Protein AF-A0A7C4L7F5-F1 (afdb_monomer_lite)

Sequence (233 aa):
MQLIFFNNVSEEELSIYKGSVERVLSLKEKFDEYYFVDNDKKSIELLRETLEKKNLILKNCNFICNDVNEEIKKFANELTEKTATLILLDPFGMQINWQSIELLKSKRVDLWILIPSGVIVNRLLDKKGELGFSKKLELFFGMSVDKIKYLFYNEKKEKTLFDEEEKKSKIDNCIAKIAEVYIENLKRIFKYVTEEPLILYNTKNVPIYHFGFASNNQTALKIANQIIERIKK

Structure (mmCIF, N/CA/C/O backbone):
data_AF-A0A7C4L7F5-F1
#
_entry.id   AF-A0A7C4L7F5-F1
#
loop_
_atom_site.group_PDB
_atom_site.id
_atom_site.type_symbol
_atom_site.label_atom_id
_atom_site.label_alt_id
_atom_site.label_comp_id
_atom_site.label_asym_id
_atom_site.label_entity_id
_atom_site.label_seq_id
_atom_site.pdbx_PDB_ins_code
_atom_site.Cartn_x
_atom_site.Cartn_y
_atom_site.Cartn_z
_atom_site.occupancy
_atom_site.B_iso_or_equiv
_atom_site.auth_seq_id
_atom_site.auth_comp_id
_atom_site.auth_asym_id
_atom_site.auth_atom_id
_atom_site.pdbx_PDB_model_num
ATOM 1 N N . MET A 1 1 ? 28.999 1.258 -5.184 1.00 32.16 1 MET A N 1
ATOM 2 C CA . MET A 1 1 ? 28.423 2.597 -5.431 1.00 32.16 1 MET A CA 1
ATOM 3 C C . MET A 1 1 ? 27.215 2.737 -4.513 1.00 32.16 1 MET A C 1
ATOM 5 O O . MET A 1 1 ? 26.366 1.857 -4.528 1.00 32.16 1 MET A O 1
ATOM 9 N N . GLN A 1 2 ? 27.264 3.708 -3.600 1.00 28.12 2 GLN A N 1
ATOM 10 C CA . GLN A 1 2 ? 26.494 3.783 -2.351 1.00 28.12 2 GLN A CA 1
ATOM 11 C C . GLN A 1 2 ? 24.965 3.738 -2.516 1.00 28.12 2 GLN A C 1
ATOM 13 O O . GLN A 1 2 ? 24.386 4.489 -3.295 1.00 28.12 2 GLN A O 1
ATOM 18 N N . LEU A 1 3 ? 24.340 2.874 -1.707 1.00 38.78 3 LEU A N 1
ATOM 19 C CA . LEU A 1 3 ? 22.920 2.875 -1.360 1.00 38.78 3 LEU A CA 1
ATOM 20 C C . LEU A 1 3 ? 22.534 4.219 -0.723 1.00 38.78 3 LEU A C 1
ATOM 22 O O . LEU A 1 3 ? 22.915 4.476 0.414 1.00 38.78 3 LEU A O 1
ATOM 26 N N . ILE A 1 4 ? 21.726 5.026 -1.408 1.00 36.00 4 ILE A N 1
ATOM 27 C CA . ILE A 1 4 ? 20.951 6.114 -0.796 1.00 36.00 4 ILE A CA 1
ATOM 28 C C . ILE A 1 4 ? 19.645 6.232 -1.580 1.00 36.00 4 ILE A C 1
ATOM 30 O O . ILE A 1 4 ? 19.601 6.996 -2.526 1.00 36.00 4 ILE A O 1
ATOM 34 N N . PHE A 1 5 ? 18.601 5.459 -1.266 1.00 38.34 5 PHE A N 1
ATOM 35 C CA . PHE A 1 5 ? 17.237 5.818 -1.718 1.00 38.34 5 PHE A CA 1
ATOM 36 C C . PHE A 1 5 ? 16.099 5.285 -0.840 1.00 38.34 5 PHE A C 1
ATOM 38 O O . PHE A 1 5 ? 14.936 5.482 -1.162 1.00 38.34 5 PHE A O 1
ATOM 45 N N . PHE A 1 6 ? 16.405 4.657 0.292 1.00 41.31 6 PHE A N 1
ATOM 46 C CA . PHE A 1 6 ? 15.404 4.264 1.275 1.00 41.31 6 PHE A CA 1
ATOM 47 C C . PHE A 1 6 ? 16.019 4.531 2.645 1.00 41.31 6 PHE A C 1
ATOM 49 O O . PHE A 1 6 ? 17.045 3.917 2.928 1.00 41.31 6 PHE A O 1
ATOM 56 N N . ASN A 1 7 ? 15.454 5.480 3.404 1.00 44.34 7 ASN A N 1
ATOM 57 C CA . ASN A 1 7 ? 15.544 5.643 4.875 1.00 44.34 7 ASN A CA 1
ATOM 58 C C . ASN A 1 7 ? 15.772 7.074 5.403 1.00 44.34 7 ASN A C 1
ATOM 60 O O . ASN A 1 7 ? 16.094 7.214 6.574 1.00 44.34 7 ASN A O 1
ATOM 64 N N . ASN A 1 8 ? 15.544 8.135 4.623 1.00 49.59 8 ASN A N 1
ATOM 65 C CA . ASN A 1 8 ? 15.407 9.475 5.207 1.00 49.59 8 ASN A CA 1
ATOM 66 C C . ASN A 1 8 ? 14.056 10.060 4.799 1.00 49.59 8 ASN A C 1
ATOM 68 O O . ASN A 1 8 ? 13.901 10.479 3.655 1.00 49.59 8 ASN A O 1
ATOM 72 N N . VAL A 1 9 ? 13.101 10.058 5.730 1.00 60.88 9 VAL A N 1
ATOM 73 C CA . VAL A 1 9 ? 11.863 10.836 5.608 1.00 60.88 9 VAL A CA 1
ATOM 74 C C . VAL A 1 9 ? 12.237 12.312 5.756 1.00 60.88 9 VAL A C 1
ATOM 76 O O . VAL A 1 9 ? 12.938 12.686 6.700 1.00 60.88 9 VAL A O 1
ATOM 79 N N . SER A 1 10 ? 11.830 13.151 4.809 1.00 72.00 10 SER A N 1
ATOM 80 C CA . SER A 1 10 ? 12.042 14.599 4.886 1.00 72.00 10 SER A CA 1
ATOM 81 C C . SER A 1 10 ? 11.126 15.245 5.932 1.00 72.00 10 SER A C 1
ATOM 83 O O . SER A 1 10 ? 10.077 14.712 6.292 1.00 72.00 10 SER A O 1
ATOM 85 N N . GLU A 1 11 ? 11.494 16.429 6.421 1.00 70.56 11 GLU A N 1
ATOM 86 C CA . GLU A 1 11 ? 10.651 17.185 7.361 1.00 70.56 11 GLU A CA 1
ATOM 87 C C . GLU A 1 11 ? 9.274 17.533 6.772 1.00 70.56 11 GLU A C 1
ATOM 89 O O . GLU A 1 11 ? 8.274 17.553 7.492 1.00 70.56 11 GLU A O 1
ATOM 94 N N . GLU A 1 12 ? 9.212 17.774 5.462 1.00 74.25 12 GLU A N 1
ATOM 95 C CA . GLU A 1 12 ? 7.966 18.041 4.743 1.00 74.25 12 GLU A CA 1
ATOM 96 C C . GLU A 1 12 ? 7.063 16.800 4.714 1.00 74.25 12 GLU A C 1
ATOM 98 O O . GLU A 1 12 ? 5.888 16.886 5.076 1.00 74.25 12 GLU A O 1
ATOM 103 N N . GLU A 1 13 ? 7.622 15.629 4.392 1.00 70.44 13 GLU A N 1
ATOM 104 C CA . GLU A 1 13 ? 6.908 14.346 4.435 1.00 70.44 13 GLU A CA 1
ATOM 105 C C . GLU A 1 13 ? 6.426 14.020 5.854 1.00 70.44 13 GLU A C 1
ATOM 107 O O . GLU A 1 13 ? 5.270 13.642 6.040 1.00 70.44 13 GLU A O 1
ATOM 112 N N . LEU A 1 14 ? 7.257 14.263 6.873 1.00 73.19 14 LEU A N 1
ATOM 113 C CA . LEU A 1 14 ? 6.866 14.128 8.278 1.00 73.19 14 LEU A CA 1
ATOM 114 C C . LEU A 1 14 ? 5.701 15.052 8.646 1.00 73.19 14 LEU A C 1
ATOM 116 O O . LEU A 1 14 ? 4.807 14.651 9.390 1.00 73.19 14 LEU A O 1
ATOM 120 N N . SER A 1 15 ? 5.703 16.293 8.158 1.00 76.75 15 SER A N 1
ATOM 121 C CA . SER A 1 15 ? 4.626 17.256 8.406 1.00 76.75 15 SER A CA 1
ATOM 122 C C . SER A 1 15 ? 3.310 16.813 7.759 1.00 76.75 15 SER A C 1
ATOM 124 O O . SER A 1 15 ? 2.263 16.819 8.414 1.00 76.75 15 SER A O 1
ATOM 126 N N . ILE A 1 16 ? 3.364 16.354 6.504 1.00 78.94 16 ILE A N 1
ATOM 127 C CA . ILE A 1 16 ? 2.204 15.815 5.780 1.00 78.94 16 ILE A CA 1
ATOM 128 C C . ILE A 1 16 ? 1.664 14.569 6.490 1.00 78.94 16 ILE A C 1
ATOM 130 O O . ILE A 1 16 ? 0.460 14.486 6.751 1.00 78.94 16 ILE A O 1
ATOM 134 N N . TYR A 1 17 ? 2.549 13.639 6.862 1.00 78.50 17 TYR A N 1
ATOM 135 C CA . TYR A 1 17 ? 2.188 12.416 7.572 1.00 78.50 17 TYR A CA 1
ATOM 136 C C . TYR A 1 17 ? 1.476 12.727 8.895 1.00 78.50 17 TYR A C 1
ATOM 138 O O . TYR A 1 17 ? 0.353 12.265 9.110 1.00 78.50 17 TYR A O 1
ATOM 146 N N . LYS A 1 18 ? 2.041 13.613 9.727 1.00 81.56 18 LYS A N 1
ATOM 147 C CA . LYS A 1 18 ? 1.385 14.099 10.957 1.00 81.56 18 LYS A CA 1
ATOM 148 C C . LYS A 1 18 ? 0.016 14.708 10.674 1.00 81.56 18 LYS A C 1
ATOM 150 O O . LYS A 1 18 ? -0.959 14.364 11.339 1.00 81.56 18 LYS A O 1
ATOM 155 N N . GLY A 1 19 ? -0.077 15.570 9.661 1.00 84.94 19 GLY A N 1
ATOM 156 C CA . GLY A 1 19 ? -1.330 16.206 9.267 1.00 84.94 19 GLY A CA 1
ATOM 157 C C . GLY A 1 19 ? -2.417 15.201 8.872 1.00 84.94 19 GLY A C 1
ATOM 158 O O . GLY A 1 19 ? -3.592 15.426 9.168 1.00 84.94 19 GLY A O 1
ATOM 159 N N . SER A 1 20 ? -2.045 14.082 8.244 1.00 88.38 20 SER A N 1
ATOM 160 C CA . SER A 1 20 ? -2.990 13.015 7.894 1.00 88.38 20 SER A CA 1
ATOM 161 C C . SER A 1 20 ? -3.540 12.301 9.136 1.00 88.38 20 SER A C 1
ATOM 163 O O . SER A 1 20 ? -4.756 12.145 9.267 1.00 88.38 20 SER A O 1
ATOM 165 N N . VAL A 1 21 ? -2.671 11.967 10.095 1.00 92.44 21 VAL A N 1
ATOM 166 C CA . VAL A 1 21 ? -3.054 11.286 11.337 1.00 92.44 21 VAL A CA 1
ATOM 167 C C . VAL A 1 21 ? -3.922 12.184 12.220 1.00 92.44 21 VAL A C 1
ATOM 169 O O . VAL A 1 21 ? -4.957 11.744 12.721 1.00 92.44 21 VAL A O 1
ATOM 172 N N . GLU A 1 22 ? -3.564 13.462 12.356 1.00 92.31 22 GLU A N 1
ATOM 173 C CA . GLU A 1 22 ? -4.360 14.441 13.104 1.00 92.31 22 GLU A CA 1
ATOM 174 C C . GLU A 1 22 ? -5.788 14.559 12.555 1.00 92.31 22 GLU A C 1
ATOM 176 O O . GLU A 1 22 ? -6.747 14.591 13.329 1.00 92.31 22 GLU A O 1
ATOM 181 N N . ARG A 1 23 ? -5.952 14.578 11.224 1.00 91.50 23 ARG A N 1
ATOM 182 C CA . ARG A 1 23 ? -7.275 14.619 10.579 1.00 91.50 23 ARG A CA 1
ATOM 183 C C . ARG A 1 23 ? -8.099 13.381 10.903 1.00 91.50 23 ARG A C 1
ATOM 185 O O . ARG A 1 23 ? -9.267 13.523 11.257 1.00 91.50 23 ARG A O 1
ATOM 192 N N . VAL A 1 24 ? -7.495 12.195 10.815 1.00 93.19 24 VAL A N 1
ATOM 193 C CA . VAL A 1 24 ? -8.165 10.922 11.126 1.00 93.19 24 VAL A CA 1
ATOM 194 C C . VAL A 1 24 ? -8.613 10.893 12.589 1.00 93.19 24 VAL A C 1
ATOM 196 O O . VAL A 1 24 ? -9.780 10.627 12.873 1.00 93.19 24 VAL A O 1
ATOM 199 N N . LEU A 1 25 ? -7.733 11.272 13.518 1.00 94.38 25 LEU A N 1
ATOM 200 C CA . LEU A 1 25 ? -8.061 11.332 14.943 1.00 94.38 25 LEU A CA 1
ATOM 201 C C . LEU A 1 25 ? -9.042 12.454 15.294 1.00 94.38 25 LEU A C 1
ATOM 203 O O . LEU A 1 25 ? -9.628 12.417 16.372 1.00 94.38 25 LEU A O 1
ATOM 207 N N . SER A 1 26 ? -9.279 13.417 14.402 1.00 91.38 26 SER A N 1
ATOM 208 C CA . SER A 1 26 ? -10.244 14.510 14.594 1.00 91.38 26 SER A CA 1
ATOM 209 C C . SER A 1 26 ? -11.635 14.219 14.022 1.00 91.38 26 SER A C 1
ATOM 211 O O . SER A 1 26 ? -12.550 15.015 14.230 1.00 91.38 26 SER A O 1
ATOM 213 N N . LEU A 1 27 ? -11.837 13.088 13.335 1.00 92.44 27 LEU A N 1
ATOM 214 C CA . LEU A 1 27 ? -13.143 12.711 12.780 1.00 92.44 27 LEU A CA 1
ATOM 215 C C . LEU A 1 27 ? -14.219 12.629 13.871 1.00 92.44 27 LEU A C 1
ATOM 217 O O . LEU A 1 27 ? -13.932 12.233 14.997 1.00 92.44 27 LEU A O 1
ATOM 221 N N . LYS A 1 28 ? -15.464 12.998 13.551 1.00 92.94 28 LYS A N 1
ATOM 222 C CA . LYS A 1 28 ? -16.581 12.881 14.504 1.00 92.94 28 LYS A CA 1
ATOM 223 C C . LYS A 1 28 ? -16.840 11.417 14.864 1.00 92.94 28 LYS A C 1
ATOM 225 O O . LYS A 1 28 ? -16.886 11.075 16.041 1.00 92.94 28 LYS A O 1
ATOM 230 N N . GLU A 1 29 ? -16.965 10.579 13.840 1.00 93.44 29 GLU A N 1
ATOM 231 C CA . GLU A 1 29 ? -17.073 9.130 13.984 1.00 93.44 29 GLU A CA 1
ATOM 232 C C . GLU A 1 29 ? -15.662 8.546 14.118 1.00 93.44 29 GLU A C 1
ATOM 234 O O . GLU A 1 29 ? -14.792 8.825 13.289 1.00 93.44 29 GLU A O 1
ATOM 239 N N . LYS A 1 30 ? -15.421 7.786 15.188 1.00 94.00 30 LYS A N 1
ATOM 240 C CA . LYS A 1 30 ? -14.104 7.226 15.522 1.00 94.00 30 LYS A CA 1
ATOM 241 C C . LYS A 1 30 ? -14.019 5.761 15.109 1.00 94.00 30 LYS A C 1
ATOM 243 O O . LYS A 1 30 ? -15.020 5.053 15.135 1.00 94.00 30 LYS A O 1
ATOM 248 N N . PHE A 1 31 ? -12.811 5.310 14.792 1.00 94.94 31 PHE A N 1
ATOM 249 C CA . PHE A 1 31 ? -12.490 3.888 14.720 1.00 94.94 31 PHE A CA 1
ATOM 250 C C . PHE A 1 31 ? -12.301 3.302 16.123 1.00 94.94 31 PHE A C 1
ATOM 252 O O . PHE A 1 31 ? -11.900 4.015 17.050 1.00 94.94 31 PHE A O 1
ATOM 259 N N . ASP A 1 32 ? -12.568 2.001 16.248 1.00 94.75 32 ASP A N 1
ATOM 260 C CA . ASP A 1 32 ? -12.389 1.243 17.490 1.00 94.75 32 ASP A CA 1
ATOM 261 C C . ASP A 1 32 ? -10.915 1.099 17.873 1.00 94.75 32 ASP A C 1
ATOM 263 O O . ASP A 1 32 ? -10.592 1.137 19.053 1.00 94.75 32 ASP A O 1
ATOM 267 N N . GLU A 1 33 ? -10.018 1.012 16.890 1.00 95.31 33 GLU A N 1
ATOM 268 C CA . GLU A 1 33 ? -8.567 0.927 17.073 1.00 95.31 33 GLU A CA 1
ATOM 269 C C . GLU A 1 33 ? -7.841 1.690 15.959 1.00 95.31 33 GLU A C 1
ATOM 271 O O . GLU A 1 33 ? -8.283 1.704 14.805 1.00 95.31 33 GLU A O 1
ATOM 276 N N . TYR A 1 34 ? -6.703 2.296 16.299 1.00 96.62 34 TYR A N 1
ATOM 277 C CA . TYR A 1 34 ? -5.803 2.960 15.358 1.00 96.62 34 TYR A CA 1
ATOM 278 C C . TYR A 1 34 ? -4.422 2.318 15.432 1.00 96.62 34 TYR A C 1
ATOM 280 O O . TYR A 1 34 ? -3.878 2.137 16.521 1.00 96.62 34 TYR A O 1
ATOM 288 N N . TYR A 1 35 ? -3.834 2.025 14.275 1.00 96.38 35 TYR A N 1
ATOM 289 C CA . TYR A 1 35 ? -2.493 1.457 14.163 1.00 96.38 35 TYR A CA 1
ATOM 290 C C . TYR A 1 35 ? -1.647 2.351 13.261 1.00 96.38 35 TYR A C 1
ATOM 292 O O . TYR A 1 35 ? -1.920 2.480 12.068 1.00 96.38 35 TYR A O 1
ATOM 300 N N . PHE A 1 36 ? -0.624 2.974 13.841 1.00 96.44 36 PHE A N 1
ATOM 301 C CA . PHE A 1 36 ? 0.357 3.790 13.132 1.00 96.44 36 PHE A CA 1
ATOM 302 C C . PHE A 1 36 ? 1.669 3.015 13.074 1.00 96.44 36 PHE A C 1
ATOM 304 O O . PHE A 1 36 ? 2.290 2.779 14.112 1.00 96.44 36 PHE A O 1
ATOM 311 N N . VAL A 1 37 ? 2.064 2.598 11.872 1.00 95.38 37 VAL A N 1
ATOM 312 C CA . VAL A 1 37 ? 3.229 1.737 11.641 1.00 95.38 37 VAL A CA 1
ATOM 313 C C . VAL A 1 37 ? 4.244 2.478 10.781 1.00 95.38 37 VAL A C 1
ATOM 315 O O . VAL A 1 37 ? 3.905 2.942 9.697 1.00 95.38 37 VAL A O 1
ATOM 318 N N . ASP A 1 38 ? 5.485 2.547 11.245 1.00 93.06 38 ASP A N 1
ATOM 319 C CA . ASP A 1 38 ? 6.631 3.011 10.462 1.00 93.06 38 ASP A CA 1
ATOM 320 C C . ASP A 1 38 ? 7.867 2.217 10.901 1.00 93.06 38 ASP A C 1
ATOM 322 O O . ASP A 1 38 ? 7.938 1.747 12.039 1.00 93.06 38 ASP A O 1
ATOM 326 N N . ASN A 1 39 ? 8.847 2.049 10.019 1.00 92.94 39 ASN A N 1
ATOM 327 C CA . ASN A 1 39 ? 10.097 1.385 10.381 1.00 92.94 39 ASN A CA 1
ATOM 328 C C . ASN A 1 39 ? 11.120 2.360 10.992 1.00 92.94 39 ASN A C 1
ATOM 330 O O . ASN A 1 39 ? 12.088 1.912 11.614 1.00 92.94 39 ASN A O 1
ATOM 334 N N . ASP A 1 40 ? 10.906 3.671 10.847 1.00 91.75 40 ASP A N 1
ATOM 335 C CA . ASP A 1 40 ? 11.714 4.699 11.477 1.00 91.75 40 ASP A CA 1
ATOM 336 C C . ASP A 1 40 ? 11.166 5.060 12.860 1.00 91.75 40 ASP A C 1
ATOM 338 O O . ASP A 1 40 ? 10.134 5.718 13.036 1.00 91.75 40 ASP A O 1
ATOM 342 N N . LYS A 1 41 ? 11.944 4.679 13.872 1.00 92.94 41 LYS A N 1
ATOM 343 C CA . LYS A 1 41 ? 11.656 4.971 15.273 1.00 92.94 41 LYS A CA 1
ATOM 344 C C . LYS A 1 41 ? 11.449 6.466 15.523 1.00 92.94 41 LYS A C 1
ATOM 346 O O . LYS A 1 41 ? 10.547 6.827 16.277 1.00 92.94 41 LYS A O 1
ATOM 351 N N . LYS A 1 42 ? 12.245 7.332 14.880 1.00 91.81 42 LYS A N 1
ATOM 352 C CA . LYS A 1 42 ? 12.139 8.786 15.077 1.00 91.81 42 LYS A CA 1
ATOM 353 C C . LYS A 1 42 ? 10.803 9.314 14.567 1.00 91.81 42 LYS A C 1
ATOM 355 O O . LYS A 1 42 ? 10.166 10.102 15.260 1.00 91.81 42 LYS A O 1
ATOM 360 N N . SER A 1 43 ? 10.368 8.860 13.393 1.00 90.31 43 SER A N 1
ATOM 361 C CA . SER A 1 43 ? 9.077 9.220 12.802 1.00 90.31 43 SER A CA 1
ATOM 362 C C . SER A 1 43 ? 7.903 8.849 13.717 1.00 90.31 43 SER A C 1
ATOM 364 O O . SER A 1 43 ? 7.044 9.695 13.980 1.00 90.31 43 SER A O 1
ATOM 366 N N . ILE A 1 44 ? 7.899 7.635 14.282 1.00 93.31 44 ILE A N 1
ATOM 367 C CA . ILE A 1 44 ? 6.847 7.183 15.213 1.00 93.31 44 ILE A CA 1
ATOM 368 C C . ILE A 1 44 ? 6.863 7.947 16.537 1.00 93.31 44 ILE A C 1
ATOM 370 O O . ILE A 1 44 ? 5.807 8.378 17.007 1.00 93.31 44 ILE A O 1
ATOM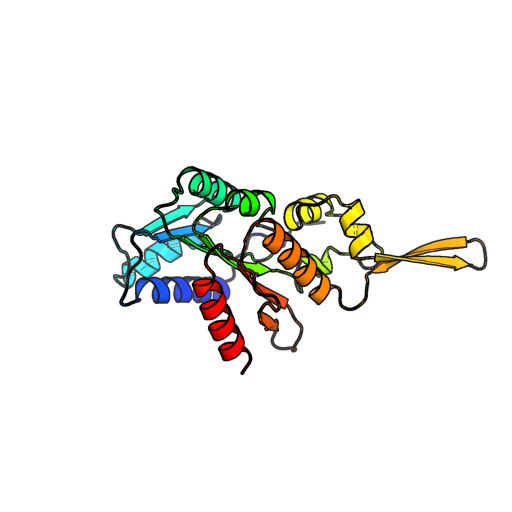 374 N N . GLU A 1 45 ? 8.034 8.136 17.145 1.00 93.19 45 GLU A N 1
ATOM 375 C CA . GLU A 1 45 ? 8.151 8.871 18.410 1.00 93.19 45 GLU A CA 1
ATOM 376 C C . GLU A 1 45 ? 7.707 10.326 18.241 1.00 93.19 45 GLU A C 1
ATOM 378 O O . GLU A 1 45 ? 6.907 10.829 19.031 1.00 93.19 45 GLU A O 1
ATOM 383 N N . LEU A 1 46 ? 8.132 10.971 17.153 1.00 92.00 46 LEU A N 1
ATOM 384 C CA . LEU A 1 46 ? 7.757 12.342 16.838 1.00 92.00 46 LEU A CA 1
ATOM 385 C C . LEU A 1 46 ? 6.257 12.482 16.540 1.00 92.00 46 LEU A C 1
ATOM 387 O O . LEU A 1 46 ? 5.653 13.496 16.910 1.00 92.00 46 LEU A O 1
ATOM 391 N N . LEU A 1 47 ? 5.645 11.494 15.877 1.00 93.06 47 LEU A N 1
ATOM 392 C CA . LEU A 1 47 ? 4.196 11.448 15.683 1.00 93.06 47 LEU A CA 1
ATOM 393 C C . LEU A 1 47 ? 3.483 11.386 17.039 1.00 93.06 47 LEU A C 1
ATOM 395 O O . LEU A 1 47 ? 2.623 12.226 17.304 1.00 93.06 47 LEU A O 1
ATOM 399 N N . ARG A 1 48 ? 3.878 10.451 17.913 1.00 94.12 48 ARG A N 1
ATOM 400 C CA . ARG A 1 48 ? 3.294 10.300 19.253 1.00 94.12 48 ARG A CA 1
ATOM 401 C C . ARG A 1 48 ? 3.392 11.599 20.057 1.00 94.12 48 ARG A C 1
ATOM 403 O O . ARG A 1 48 ? 2.370 12.114 20.501 1.00 94.12 48 ARG A O 1
ATOM 410 N N . GLU A 1 49 ? 4.582 12.188 20.155 1.00 92.75 49 GLU A N 1
ATOM 411 C CA . GLU A 1 49 ? 4.793 13.448 20.884 1.00 92.75 49 GLU A CA 1
ATOM 412 C C . GLU A 1 49 ? 3.953 14.607 20.328 1.00 92.75 49 GLU A C 1
ATOM 414 O O . GLU A 1 49 ? 3.453 15.450 21.076 1.00 92.75 49 GLU A O 1
ATOM 419 N N . THR A 1 50 ? 3.804 14.681 19.002 1.00 90.94 50 THR A N 1
ATOM 420 C CA . THR A 1 50 ? 3.010 15.736 18.357 1.00 90.94 50 THR A CA 1
ATOM 421 C C . THR A 1 50 ? 1.531 15.599 18.720 1.00 90.94 50 THR A C 1
ATOM 423 O O . THR A 1 50 ? 0.880 16.593 19.050 1.00 90.94 50 THR A O 1
ATOM 426 N N . LEU A 1 51 ? 1.007 14.372 18.702 1.00 93.25 51 LEU A N 1
ATOM 427 C CA . LEU A 1 51 ? -0.384 14.090 19.053 1.00 93.25 51 LEU A CA 1
ATOM 428 C C . LEU A 1 51 ? -0.652 14.285 20.552 1.00 93.25 51 LEU A C 1
ATOM 430 O O . LEU A 1 51 ? -1.723 14.774 20.913 1.00 93.25 51 LEU A O 1
ATOM 434 N N . GLU A 1 52 ? 0.321 13.974 21.414 1.00 93.12 52 GLU A N 1
ATOM 435 C CA . GLU A 1 52 ? 0.288 14.265 22.855 1.00 93.12 52 GLU A CA 1
ATOM 436 C C . GLU A 1 52 ? 0.162 15.765 23.117 1.00 93.12 52 GLU A C 1
ATOM 438 O O . GLU A 1 52 ? -0.762 16.200 23.804 1.00 93.12 52 GLU A O 1
ATOM 443 N N . LYS A 1 53 ? 1.034 16.577 22.502 1.00 92.44 53 LYS A N 1
ATOM 444 C CA . LYS A 1 53 ? 1.016 18.045 22.642 1.00 92.44 53 LYS A CA 1
ATOM 445 C C . LYS A 1 53 ? -0.307 18.670 22.197 1.00 92.44 53 LYS A C 1
ATOM 447 O O . LYS A 1 53 ? -0.679 19.731 22.690 1.00 92.44 53 LYS A O 1
ATOM 452 N N . LYS A 1 54 ? -1.012 18.021 21.269 1.00 90.19 54 LYS A N 1
ATOM 453 C CA . LYS A 1 54 ? -2.314 18.456 20.744 1.00 90.19 54 LYS A CA 1
ATOM 454 C C . LYS A 1 54 ? -3.510 17.839 21.471 1.00 90.19 54 LYS A C 1
ATOM 456 O O . LYS A 1 54 ? -4.642 18.146 21.111 1.00 90.19 54 LYS A O 1
ATOM 461 N N . ASN A 1 55 ? -3.274 16.991 22.475 1.00 91.44 55 ASN A N 1
ATOM 462 C CA . ASN A 1 55 ? -4.308 16.249 23.196 1.00 91.44 55 ASN A CA 1
ATOM 463 C C . ASN A 1 55 ? -5.221 15.426 22.259 1.00 91.44 55 ASN A C 1
ATOM 465 O O . ASN A 1 55 ? -6.434 15.359 22.451 1.00 91.44 55 ASN A O 1
ATOM 469 N N . LEU A 1 56 ? -4.627 14.832 21.217 1.00 90.50 56 LEU A N 1
ATOM 470 C CA . LEU A 1 56 ? -5.313 13.997 20.224 1.00 90.50 56 LEU A CA 1
ATOM 471 C C . LEU A 1 56 ? -5.085 12.495 20.439 1.00 90.50 56 LEU A C 1
ATOM 473 O O . LEU A 1 56 ? -5.742 11.691 19.779 1.00 90.50 56 LEU A O 1
ATOM 477 N N . ILE A 1 57 ? -4.172 12.093 21.334 1.00 87.56 57 ILE A N 1
ATOM 478 C CA . ILE A 1 57 ? -3.974 10.672 21.647 1.00 87.56 57 ILE A CA 1
ATOM 479 C C . ILE A 1 57 ? -5.207 10.115 22.355 1.00 87.56 57 ILE A C 1
ATOM 481 O O . ILE A 1 57 ? -5.644 10.616 23.390 1.00 87.56 57 ILE A O 1
ATOM 485 N N . LEU A 1 58 ? -5.716 9.019 21.804 1.00 84.44 58 LEU A N 1
ATOM 486 C CA . LEU A 1 58 ? -6.753 8.194 22.397 1.00 84.44 58 LEU A CA 1
ATOM 487 C C . LEU A 1 58 ? -6.124 6.916 22.969 1.00 84.44 58 LEU A C 1
ATOM 489 O O . LEU A 1 58 ? -5.028 6.514 22.578 1.00 84.44 58 LEU A O 1
ATOM 493 N N . LYS A 1 59 ? -6.822 6.251 23.896 1.00 89.69 59 LYS A N 1
ATOM 494 C CA . LYS A 1 59 ? -6.334 5.003 24.518 1.00 89.69 59 LYS A CA 1
ATOM 495 C C . LYS A 1 59 ? -6.170 3.846 23.526 1.00 89.69 59 LYS A C 1
ATOM 497 O O . LYS A 1 59 ? -5.416 2.928 23.810 1.00 89.69 59 LYS A O 1
ATOM 502 N N . ASN A 1 60 ? -6.868 3.906 22.397 1.00 94.25 60 ASN A N 1
ATOM 503 C CA . ASN A 1 60 ? -6.869 2.917 21.321 1.00 94.25 60 ASN A CA 1
ATOM 504 C C . ASN A 1 60 ? -5.905 3.283 20.171 1.00 94.25 60 ASN A C 1
ATOM 506 O O . ASN A 1 60 ? -6.079 2.838 19.038 1.00 94.25 60 ASN A O 1
ATOM 510 N N . CYS A 1 61 ? -4.917 4.152 20.427 1.00 96.19 61 CYS A N 1
ATOM 511 C CA . CYS A 1 61 ? -3.853 4.464 19.476 1.00 96.19 61 CYS A CA 1
ATOM 512 C C . CYS A 1 61 ? -2.625 3.579 19.719 1.00 96.19 61 CYS A C 1
ATOM 514 O O . CYS A 1 61 ? -1.966 3.684 20.754 1.00 96.19 61 CYS A O 1
ATOM 516 N N . ASN A 1 62 ? -2.270 2.773 18.722 1.00 96.12 62 ASN A N 1
ATOM 517 C CA . ASN A 1 62 ? -1.134 1.863 18.742 1.00 96.12 62 ASN A CA 1
ATOM 518 C C . ASN A 1 62 ? -0.020 2.413 17.838 1.00 96.12 62 ASN A C 1
ATOM 520 O O . ASN A 1 62 ? -0.198 2.544 16.628 1.00 96.12 62 ASN A O 1
ATOM 524 N N . PHE A 1 63 ? 1.132 2.741 18.426 1.00 96.12 63 PHE A N 1
ATOM 525 C CA . PHE A 1 63 ? 2.304 3.277 17.725 1.00 96.12 63 PHE A CA 1
ATOM 526 C C . PHE A 1 63 ? 3.370 2.190 17.602 1.00 96.12 63 PHE A C 1
ATOM 528 O O . PHE A 1 63 ? 3.947 1.773 18.608 1.00 96.12 63 PHE A O 1
ATOM 535 N N . ILE A 1 64 ? 3.624 1.719 16.383 1.00 97.00 64 ILE A N 1
ATOM 536 C CA . ILE A 1 64 ? 4.424 0.520 16.129 1.00 97.00 64 ILE A CA 1
ATOM 537 C C . ILE A 1 64 ? 5.636 0.881 15.272 1.00 97.00 64 ILE A C 1
ATOM 539 O O . ILE A 1 64 ? 5.505 1.289 14.122 1.00 97.00 64 ILE A O 1
ATOM 543 N N . CYS A 1 65 ? 6.826 0.688 15.840 1.00 97.00 65 CYS A N 1
ATOM 544 C CA . CYS A 1 65 ? 8.089 0.777 15.114 1.00 97.00 65 CYS A CA 1
ATOM 545 C C . CYS A 1 65 ? 8.470 -0.612 14.582 1.00 97.00 65 CYS A C 1
ATOM 547 O O . CYS A 1 65 ? 9.127 -1.377 15.294 1.00 97.00 65 CYS A O 1
ATOM 549 N N . ASN A 1 66 ? 8.032 -0.970 13.374 1.00 96.44 66 ASN A N 1
ATOM 550 C CA . ASN A 1 66 ? 8.351 -2.262 12.758 1.00 96.44 66 ASN A CA 1
ATOM 551 C C . ASN A 1 66 ? 8.218 -2.227 11.223 1.00 96.44 66 ASN A C 1
ATOM 553 O O . ASN A 1 66 ? 7.699 -1.273 10.648 1.00 96.44 66 ASN A O 1
ATOM 557 N N . ASP A 1 67 ? 8.675 -3.287 10.551 1.00 95.38 67 ASP A N 1
ATOM 558 C CA . ASP A 1 67 ? 8.425 -3.483 9.125 1.00 95.38 67 ASP A CA 1
ATOM 559 C C . ASP A 1 67 ? 6.925 -3.683 8.850 1.00 95.38 67 ASP A C 1
ATOM 561 O O . ASP A 1 67 ? 6.274 -4.569 9.412 1.00 95.38 67 ASP A O 1
ATOM 565 N N . VAL A 1 68 ? 6.381 -2.866 7.948 1.00 95.88 68 VAL A N 1
ATOM 566 C CA . VAL A 1 68 ? 4.959 -2.881 7.584 1.00 95.88 68 VAL A CA 1
ATOM 567 C C . VAL A 1 68 ? 4.506 -4.219 6.989 1.00 95.88 68 VAL A C 1
ATOM 569 O O . VAL A 1 68 ? 3.365 -4.617 7.197 1.00 95.88 68 VAL A O 1
ATOM 572 N N . ASN A 1 69 ? 5.377 -4.960 6.298 1.00 97.44 69 ASN A N 1
ATOM 573 C CA . ASN A 1 69 ? 5.040 -6.277 5.754 1.00 97.44 69 ASN A CA 1
ATOM 574 C C . ASN A 1 69 ? 4.807 -7.298 6.872 1.00 97.44 69 ASN A C 1
ATOM 576 O O . ASN A 1 69 ? 3.909 -8.135 6.751 1.00 97.44 69 ASN A O 1
ATOM 580 N N . GLU A 1 70 ? 5.586 -7.212 7.954 1.00 97.62 70 GLU A N 1
ATOM 581 C CA . GLU A 1 70 ? 5.418 -8.054 9.140 1.00 97.62 70 GLU A CA 1
ATOM 582 C C . GLU A 1 70 ? 4.168 -7.659 9.932 1.00 97.62 70 GLU A C 1
ATOM 584 O O . GLU A 1 70 ? 3.427 -8.536 10.379 1.00 97.62 70 GLU A O 1
ATOM 589 N N . GLU A 1 71 ? 3.873 -6.362 10.054 1.00 96.94 71 GLU A N 1
ATOM 590 C CA . GLU A 1 71 ? 2.638 -5.905 10.705 1.00 96.94 71 GLU A CA 1
ATOM 591 C C . GLU A 1 71 ? 1.386 -6.274 9.903 1.00 96.94 71 GLU A C 1
ATOM 593 O O . GLU A 1 71 ? 0.437 -6.790 10.488 1.00 96.94 71 GLU A O 1
ATOM 598 N N . ILE A 1 72 ? 1.395 -6.150 8.569 1.00 96.88 72 ILE A N 1
ATOM 599 C CA . ILE A 1 72 ? 0.296 -6.644 7.719 1.00 96.88 72 ILE A CA 1
ATOM 600 C C . ILE A 1 72 ? 0.085 -8.145 7.940 1.00 96.88 72 ILE A C 1
ATOM 602 O O . ILE A 1 72 ? -1.055 -8.598 8.031 1.00 96.88 72 ILE A O 1
ATOM 606 N N . LYS A 1 73 ? 1.164 -8.928 8.059 1.00 96.94 73 LYS A N 1
ATOM 607 C CA . LYS A 1 73 ? 1.074 -10.372 8.301 1.00 96.94 73 LYS A CA 1
ATOM 608 C C . LYS A 1 73 ? 0.448 -10.697 9.656 1.00 96.94 73 LYS A C 1
ATOM 610 O O . LYS A 1 73 ? -0.421 -11.566 9.718 1.00 96.94 73 LYS A O 1
ATOM 615 N N . LYS A 1 74 ? 0.868 -10.022 10.731 1.00 94.75 74 LYS A N 1
ATOM 616 C CA . LYS A 1 74 ? 0.253 -10.175 12.062 1.00 94.75 74 LYS A CA 1
ATOM 617 C C . LYS A 1 74 ? -1.223 -9.795 12.012 1.00 94.75 74 LYS A C 1
ATOM 619 O O . LYS A 1 74 ? -2.077 -10.601 12.369 1.00 94.75 74 LYS A O 1
ATOM 624 N N . PHE A 1 75 ? -1.509 -8.626 11.449 1.00 92.62 75 PHE A N 1
ATOM 625 C CA . PHE A 1 75 ? -2.854 -8.086 11.349 1.00 92.62 75 PHE A CA 1
ATOM 626 C C . PHE A 1 75 ? -3.783 -9.018 10.559 1.00 92.62 75 PHE A C 1
ATOM 628 O O . PHE A 1 75 ? -4.862 -9.371 11.026 1.00 92.62 75 PHE A O 1
ATOM 635 N N . ALA A 1 76 ? -3.341 -9.531 9.409 1.00 94.06 76 ALA A N 1
ATOM 636 C CA . ALA A 1 76 ? -4.112 -10.474 8.600 1.00 94.06 76 ALA A CA 1
ATOM 637 C C . ALA A 1 76 ? -4.485 -11.773 9.347 1.00 94.06 76 ALA A C 1
ATOM 639 O O . ALA A 1 76 ? -5.553 -12.341 9.085 1.00 94.06 76 ALA A O 1
ATOM 640 N N . ASN A 1 77 ? -3.641 -12.234 10.277 1.00 92.62 77 ASN A N 1
ATOM 641 C CA . ASN A 1 77 ? -3.914 -13.414 11.103 1.00 92.62 77 ASN A CA 1
ATOM 642 C C . ASN A 1 77 ? -4.942 -13.135 12.210 1.00 92.62 77 ASN A C 1
ATOM 644 O O . ASN A 1 77 ? -5.710 -14.027 12.561 1.00 92.62 77 ASN A O 1
ATOM 648 N N . GLU A 1 78 ? -4.979 -11.910 12.730 1.00 91.00 78 GLU A N 1
ATOM 649 C CA . GLU A 1 78 ? -5.911 -11.487 13.783 1.00 91.00 78 GLU A CA 1
ATOM 650 C C . GLU A 1 78 ? -7.283 -11.076 13.224 1.00 91.00 78 GLU A C 1
ATOM 652 O O . GLU A 1 78 ? -8.300 -11.153 13.919 1.00 91.00 78 GLU A O 1
ATOM 657 N N . LEU A 1 79 ? -7.342 -10.681 11.947 1.00 91.06 79 LEU A N 1
ATOM 658 C CA . LEU A 1 79 ? -8.582 -10.269 11.297 1.00 91.06 79 LEU A CA 1
ATOM 659 C C . LEU A 1 79 ? -9.600 -11.404 11.168 1.00 91.06 79 LEU A C 1
ATOM 661 O O . LEU A 1 79 ? -9.381 -12.408 10.476 1.00 91.06 79 LEU A O 1
ATOM 665 N N . THR A 1 80 ? -10.779 -11.145 11.732 1.00 89.06 80 THR A N 1
ATOM 666 C CA . THR A 1 80 ? -11.985 -11.969 11.600 1.00 89.06 80 THR A CA 1
ATOM 667 C C . THR A 1 80 ? -12.972 -11.346 10.610 1.00 89.06 80 THR A C 1
ATOM 669 O O . THR A 1 80 ? -12.862 -10.174 10.258 1.00 89.06 80 THR A O 1
ATOM 672 N N . GLU A 1 81 ? -14.002 -12.090 10.200 1.00 85.62 81 GLU A N 1
ATOM 673 C CA . GLU A 1 81 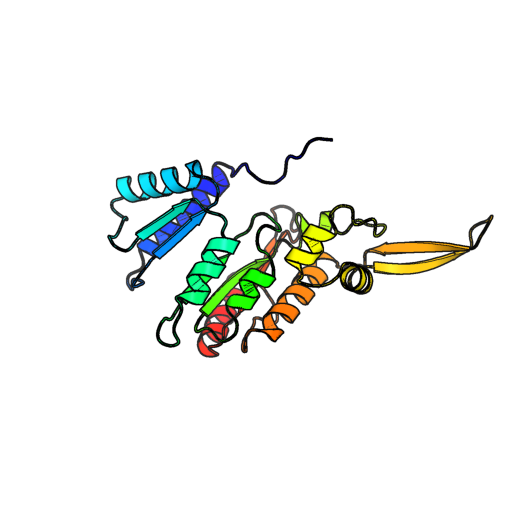? -15.072 -11.568 9.328 1.00 85.62 81 GLU A CA 1
ATOM 674 C C . GLU A 1 81 ? -15.868 -10.409 9.957 1.00 85.62 81 GLU A C 1
ATOM 676 O O . GLU A 1 81 ? -16.504 -9.618 9.256 1.00 85.62 81 GLU A O 1
ATOM 681 N N . LYS A 1 82 ? -15.826 -10.283 11.289 1.00 88.56 82 LYS A N 1
ATOM 682 C CA . LYS A 1 82 ? -16.523 -9.223 12.028 1.00 88.56 82 LYS A CA 1
ATOM 683 C C . LYS A 1 82 ? -15.739 -7.913 12.038 1.00 88.56 82 LYS A C 1
ATOM 685 O O . LYS A 1 82 ? -16.352 -6.853 12.156 1.00 88.56 82 LYS A O 1
ATOM 690 N N . THR A 1 83 ? -14.423 -7.974 11.861 1.00 91.31 83 THR A N 1
ATOM 691 C CA . THR A 1 83 ? -13.531 -6.818 11.943 1.00 91.31 83 THR A CA 1
ATOM 692 C C . THR A 1 83 ? -13.500 -6.089 10.603 1.00 91.31 83 THR A C 1
ATOM 694 O O . THR A 1 83 ? -12.947 -6.596 9.632 1.00 91.31 83 THR A O 1
ATOM 697 N N . ALA A 1 84 ? -14.125 -4.912 10.526 1.00 94.31 84 ALA A N 1
ATOM 698 C CA . ALA A 1 84 ? -13.976 -4.028 9.373 1.00 94.31 84 ALA A CA 1
ATOM 699 C C . ALA A 1 84 ? -12.672 -3.237 9.501 1.00 94.31 84 ALA A C 1
ATOM 701 O O . ALA A 1 84 ? -12.406 -2.666 10.557 1.00 94.31 84 ALA A O 1
ATOM 702 N N . THR A 1 85 ? -11.880 -3.171 8.435 1.00 95.88 85 THR A N 1
ATOM 703 C CA . THR A 1 85 ? -10.591 -2.473 8.467 1.00 95.88 85 THR A CA 1
ATOM 704 C C . THR A 1 85 ? -10.430 -1.571 7.261 1.00 95.88 85 THR A C 1
ATOM 706 O O . THR A 1 85 ? -10.619 -2.006 6.131 1.00 95.88 85 THR A O 1
ATOM 709 N N . LEU A 1 86 ? -10.000 -0.339 7.513 1.00 96.88 86 LEU A N 1
ATOM 710 C CA . LEU A 1 86 ? -9.447 0.553 6.505 1.00 96.88 86 LEU A CA 1
ATOM 711 C C . LEU A 1 86 ? -7.918 0.536 6.616 1.00 96.88 86 LEU A C 1
ATOM 713 O O . LEU A 1 86 ? -7.382 0.841 7.679 1.00 96.88 86 LEU A O 1
ATOM 717 N N . ILE A 1 87 ? -7.223 0.191 5.534 1.00 97.38 87 ILE A N 1
ATOM 718 C CA . ILE A 1 87 ? -5.757 0.229 5.458 1.00 97.38 87 ILE A CA 1
ATOM 719 C C . ILE A 1 87 ? -5.356 1.287 4.434 1.00 97.38 87 ILE A C 1
ATOM 721 O O . ILE A 1 87 ? -5.848 1.279 3.306 1.00 97.38 87 ILE A O 1
ATOM 725 N N . LEU A 1 88 ? -4.441 2.174 4.821 1.00 96.88 88 LEU A N 1
ATOM 726 C CA . LEU A 1 88 ? -3.801 3.134 3.929 1.00 96.88 88 LEU A CA 1
ATOM 727 C C . LEU A 1 88 ? -2.307 2.812 3.849 1.00 96.88 88 LEU A C 1
ATOM 729 O O . LEU A 1 88 ? -1.589 2.963 4.834 1.00 96.88 88 LEU A O 1
ATOM 733 N N . LEU A 1 89 ? -1.852 2.355 2.684 1.00 96.44 89 LEU A N 1
ATOM 734 C CA . LEU A 1 89 ? -0.444 2.080 2.412 1.00 96.44 89 LEU A CA 1
ATOM 735 C C . LEU A 1 89 ? 0.139 3.201 1.555 1.00 96.44 89 LEU A C 1
ATOM 737 O O . LEU A 1 89 ? -0.219 3.343 0.387 1.00 96.44 89 LEU A O 1
ATOM 741 N N . ASP A 1 90 ? 1.066 3.960 2.129 1.00 92.12 90 ASP A N 1
ATOM 742 C CA . ASP A 1 90 ? 1.754 5.067 1.460 1.00 92.12 90 ASP A CA 1
ATOM 743 C C . ASP A 1 90 ? 3.273 4.824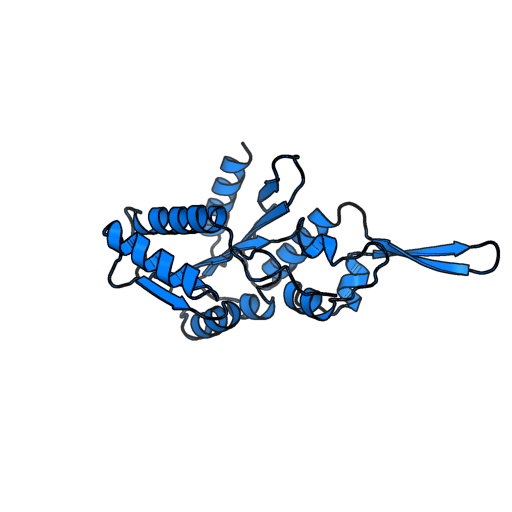 1.409 1.00 92.12 90 ASP A C 1
ATOM 745 O O . ASP A 1 90 ? 4.032 5.361 2.218 1.00 92.12 90 ASP A O 1
ATOM 749 N N . PRO A 1 91 ? 3.753 3.924 0.532 1.00 91.62 91 PRO A N 1
ATOM 750 C CA . PRO A 1 91 ? 5.175 3.654 0.438 1.00 91.62 91 PRO A CA 1
ATOM 751 C C . PRO A 1 91 ? 5.903 4.692 -0.427 1.00 91.62 91 PRO A C 1
ATOM 753 O O . PRO A 1 91 ? 5.515 4.965 -1.562 1.00 91.62 91 PRO A O 1
ATOM 756 N N . PHE A 1 92 ? 7.078 5.146 0.026 1.00 84.62 92 PHE A N 1
ATOM 757 C CA . PHE A 1 92 ? 7.978 5.974 -0.802 1.00 84.62 92 PHE A CA 1
ATOM 758 C C . PHE A 1 92 ? 8.510 5.255 -2.065 1.00 84.62 92 PHE A C 1
ATOM 760 O O . PHE A 1 92 ? 9.100 5.864 -2.959 1.00 84.62 92 PHE A O 1
ATOM 767 N N . GLY A 1 93 ? 8.361 3.934 -2.144 1.00 91.19 93 GLY A N 1
ATOM 768 C CA . GLY A 1 93 ? 8.856 3.085 -3.216 1.00 91.19 93 GLY A CA 1
ATOM 769 C C . GLY A 1 93 ? 8.385 1.636 -3.066 1.00 91.19 93 GLY A C 1
ATOM 770 O O . GLY A 1 93 ? 7.230 1.372 -2.761 1.00 91.19 93 GLY A O 1
ATOM 771 N N . MET A 1 94 ? 9.264 0.660 -3.294 1.00 93.12 94 MET A N 1
ATOM 772 C CA . MET A 1 94 ? 8.887 -0.765 -3.285 1.00 93.12 94 MET A CA 1
ATOM 773 C C . MET A 1 94 ? 9.034 -1.423 -1.902 1.00 93.12 94 MET A C 1
ATOM 775 O O . MET A 1 94 ? 9.600 -2.509 -1.799 1.00 93.12 94 MET A O 1
ATOM 779 N N . GLN A 1 95 ? 8.611 -0.747 -0.830 1.00 93.38 95 GLN A N 1
ATOM 780 C CA . GLN A 1 95 ? 8.662 -1.300 0.531 1.00 93.38 95 GLN A CA 1
ATOM 781 C C . GLN A 1 95 ? 7.577 -2.352 0.775 1.00 93.38 95 GLN A C 1
ATOM 783 O O . GLN A 1 95 ? 7.778 -3.225 1.610 1.00 93.38 95 GLN A O 1
ATOM 788 N N . ILE A 1 96 ? 6.442 -2.272 0.072 1.00 96.44 96 ILE A N 1
ATOM 789 C CA . ILE A 1 96 ? 5.348 -3.237 0.215 1.00 96.44 96 ILE A CA 1
ATOM 790 C C . ILE A 1 96 ? 5.582 -4.416 -0.727 1.00 96.44 96 ILE A C 1
ATOM 792 O O . ILE A 1 96 ? 5.613 -4.250 -1.950 1.00 96.44 96 ILE A O 1
ATOM 796 N N . ASN A 1 97 ? 5.710 -5.605 -0.148 1.00 97.62 97 ASN A N 1
ATOM 797 C CA . ASN A 1 97 ? 5.771 -6.860 -0.878 1.00 97.62 97 ASN A CA 1
ATOM 798 C C . ASN A 1 97 ? 4.353 -7.303 -1.251 1.00 97.62 97 ASN A C 1
ATOM 800 O O . ASN A 1 97 ? 3.434 -7.254 -0.429 1.00 97.62 97 ASN A O 1
ATOM 804 N N . TRP A 1 98 ? 4.184 -7.806 -2.471 1.00 98.06 98 TRP A N 1
ATOM 805 C CA . TRP A 1 98 ? 2.908 -8.314 -2.965 1.00 98.06 98 TRP A CA 1
ATOM 806 C C . TRP A 1 98 ? 2.324 -9.392 -2.047 1.00 98.06 98 TRP A C 1
ATOM 808 O O . TRP A 1 98 ? 1.138 -9.360 -1.728 1.00 98.06 98 TRP A O 1
ATOM 818 N N . GLN A 1 99 ? 3.176 -10.286 -1.538 1.00 97.56 99 GLN A N 1
ATOM 819 C CA . GLN A 1 99 ? 2.767 -11.370 -0.647 1.00 97.56 99 GLN A CA 1
ATOM 820 C C . GLN A 1 99 ? 2.081 -10.855 0.625 1.00 97.56 99 GLN A C 1
ATOM 822 O O . GLN A 1 99 ? 1.179 -11.516 1.127 1.00 97.56 99 GLN A O 1
ATOM 827 N N . SER A 1 100 ? 2.461 -9.680 1.140 1.00 97.81 100 SER A N 1
ATOM 828 C CA . SER A 1 100 ? 1.792 -9.089 2.304 1.00 97.81 100 SER A CA 1
ATOM 829 C C . SER A 1 100 ? 0.370 -8.651 1.970 1.00 97.81 100 SER A C 1
ATOM 831 O O . SER A 1 100 ? -0.542 -8.886 2.757 1.00 97.81 100 SER A O 1
ATOM 833 N N . ILE A 1 101 ? 0.149 -8.089 0.781 1.00 97.88 101 ILE A N 1
ATOM 834 C CA . ILE A 1 101 ? -1.192 -7.715 0.318 1.00 97.88 101 ILE A CA 1
ATOM 835 C C . ILE A 1 101 ? -2.048 -8.967 0.084 1.00 97.88 101 ILE A C 1
ATOM 837 O O . ILE A 1 101 ? -3.226 -8.979 0.438 1.00 97.88 101 ILE A O 1
ATOM 841 N N . GLU A 1 102 ? -1.468 -10.050 -0.444 1.00 97.56 102 GLU A N 1
ATOM 842 C CA . GLU A 1 102 ? -2.190 -11.312 -0.661 1.00 97.56 102 GLU A CA 1
ATOM 843 C C . GLU A 1 102 ? -2.772 -11.909 0.626 1.00 97.56 102 GLU A C 1
ATOM 845 O O . GLU A 1 102 ? -3.833 -12.533 0.575 1.00 97.56 102 GLU A O 1
ATOM 850 N N . LEU A 1 103 ? -2.148 -11.677 1.787 1.00 97.25 103 LEU A N 1
ATOM 851 C CA . LEU A 1 103 ? -2.674 -12.126 3.085 1.00 97.25 103 LEU A CA 1
ATOM 852 C C . LEU A 1 103 ? -4.018 -11.470 3.448 1.00 97.25 103 LEU A C 1
ATOM 854 O O . LEU A 1 103 ? -4.771 -12.010 4.258 1.00 97.25 103 LEU A O 1
ATOM 858 N N . LEU A 1 104 ? -4.345 -10.330 2.833 1.00 96.38 104 LEU A N 1
ATOM 859 C CA . LEU A 1 104 ? -5.607 -9.613 3.029 1.00 96.38 104 LEU A CA 1
ATOM 860 C C . LEU A 1 104 ? -6.742 -10.153 2.143 1.00 96.38 104 LEU A C 1
ATOM 862 O O . LEU A 1 104 ? -7.880 -9.681 2.235 1.00 96.38 104 LEU A O 1
ATOM 866 N N . LYS A 1 105 ? -6.468 -11.153 1.292 1.00 95.06 105 LYS A N 1
ATOM 867 C CA . LYS A 1 105 ? -7.470 -11.787 0.429 1.00 95.06 105 LYS A CA 1
ATOM 868 C C . LYS A 1 105 ? -8.666 -12.282 1.245 1.00 95.06 105 LYS A C 1
ATOM 870 O O . LYS A 1 105 ? -8.515 -12.900 2.296 1.00 95.06 105 LYS A O 1
ATOM 875 N N . SER A 1 106 ? -9.868 -12.022 0.731 1.00 90.56 106 SER A N 1
ATOM 876 C CA . SER A 1 106 ? -11.152 -12.376 1.362 1.00 90.56 106 SER A CA 1
ATOM 877 C C . SER A 1 106 ? -11.417 -11.751 2.741 1.00 90.56 106 SER A C 1
ATOM 879 O O . SER A 1 106 ? -12.478 -11.996 3.313 1.00 90.56 106 SER A O 1
ATOM 881 N N . LYS A 1 107 ? -10.512 -10.928 3.287 1.00 94.38 107 LYS A N 1
ATOM 882 C CA . LYS A 1 107 ? -10.741 -10.211 4.546 1.00 94.38 107 LYS A CA 1
ATOM 883 C C . LYS A 1 107 ? -11.683 -9.026 4.317 1.00 94.38 107 LYS A C 1
ATOM 885 O O . LYS A 1 107 ? -11.815 -8.515 3.198 1.00 94.38 107 LYS A O 1
ATOM 890 N N . ARG A 1 108 ? -12.337 -8.562 5.385 1.00 95.31 108 ARG A N 1
ATOM 891 C CA . ARG A 1 108 ? -13.210 -7.376 5.374 1.00 95.31 108 ARG A CA 1
ATOM 892 C C . ARG A 1 108 ? -12.370 -6.091 5.453 1.00 95.31 108 ARG A C 1
ATOM 894 O O . ARG A 1 108 ? -12.444 -5.333 6.416 1.00 95.31 108 ARG A O 1
ATOM 901 N N . VAL A 1 109 ? -11.546 -5.897 4.427 1.00 97.12 109 VAL A N 1
ATOM 902 C CA . VAL A 1 109 ? -10.565 -4.816 4.311 1.00 97.12 109 VAL A CA 1
ATOM 903 C C . VAL A 1 109 ? -10.927 -3.905 3.141 1.00 97.12 109 VAL A C 1
ATOM 905 O O . VAL A 1 109 ? -11.175 -4.381 2.032 1.00 97.12 109 VAL A O 1
ATOM 908 N N . ASP A 1 110 ? -10.902 -2.606 3.409 1.00 98.06 110 ASP A N 1
ATOM 909 C CA . ASP A 1 110 ? -10.867 -1.524 2.437 1.00 98.06 110 ASP A CA 1
ATOM 910 C C . ASP A 1 110 ? -9.412 -1.036 2.354 1.00 98.06 110 ASP A C 1
ATOM 912 O O . ASP A 1 110 ? -8.885 -0.464 3.308 1.00 98.06 110 ASP A O 1
ATOM 916 N N . LEU A 1 111 ? -8.734 -1.312 1.241 1.00 98.44 111 LEU A N 1
ATOM 917 C CA . LEU A 1 111 ? -7.322 -1.001 1.034 1.00 98.44 111 LEU A CA 1
ATOM 918 C C . LEU A 1 111 ? -7.172 0.178 0.076 1.00 98.44 111 LEU A C 1
ATOM 920 O O . LEU A 1 111 ? -7.546 0.084 -1.091 1.00 98.44 111 LEU A O 1
ATOM 924 N N . TRP A 1 112 ? -6.537 1.241 0.550 1.00 98.38 112 TRP A N 1
ATOM 925 C CA . TRP A 1 112 ? -5.948 2.283 -0.281 1.00 98.38 112 TRP A CA 1
ATOM 926 C C . TRP A 1 112 ? -4.439 2.076 -0.369 1.00 98.38 112 TRP A C 1
ATOM 928 O O . TRP A 1 112 ? -3.785 1.856 0.651 1.00 98.38 112 TRP A O 1
ATOM 938 N N . ILE A 1 113 ? -3.875 2.170 -1.572 1.00 97.81 113 ILE A N 1
ATOM 939 C CA . ILE A 1 113 ? -2.433 2.026 -1.782 1.00 97.81 113 ILE A CA 1
ATOM 940 C C . ILE A 1 113 ? -1.895 3.053 -2.772 1.00 97.81 113 ILE A C 1
ATOM 942 O O . ILE A 1 113 ? -2.439 3.236 -3.866 1.00 97.81 113 ILE A O 1
ATOM 946 N N . LEU A 1 114 ? -0.793 3.699 -2.394 1.00 96.38 114 LEU A N 1
ATOM 947 C CA . LEU A 1 114 ? -0.029 4.565 -3.273 1.00 96.38 114 LEU A CA 1
ATOM 948 C C . LEU A 1 114 ? 1.008 3.750 -4.055 1.00 96.38 114 LEU A C 1
ATOM 950 O O . LEU A 1 114 ? 1.980 3.233 -3.512 1.00 96.38 114 LEU A O 1
ATOM 954 N N . ILE A 1 115 ? 0.787 3.613 -5.358 1.00 97.44 115 ILE A N 1
ATOM 955 C CA . ILE A 1 115 ? 1.621 2.818 -6.257 1.00 97.44 115 ILE A CA 1
ATOM 956 C C . ILE A 1 115 ? 2.738 3.723 -6.809 1.00 97.44 115 ILE A C 1
ATOM 958 O O . ILE A 1 115 ? 2.431 4.657 -7.557 1.00 97.44 115 ILE A O 1
ATOM 962 N N . PRO A 1 116 ? 4.026 3.451 -6.516 1.00 96.06 116 PRO A N 1
ATOM 963 C CA . PRO A 1 116 ? 5.205 4.247 -6.908 1.00 96.06 116 PRO A CA 1
ATOM 964 C C . PRO A 1 116 ? 5.583 4.121 -8.396 1.00 96.06 116 PRO A C 1
ATOM 966 O O . PRO A 1 116 ? 6.745 3.908 -8.759 1.00 96.06 116 PRO A O 1
ATOM 969 N N . SER A 1 117 ? 4.595 4.233 -9.282 1.00 95.62 117 SER A N 1
ATOM 970 C CA . SER A 1 117 ? 4.711 3.926 -10.707 1.00 95.62 117 SER A CA 1
ATOM 971 C C . SER A 1 117 ? 5.683 4.837 -11.452 1.00 95.62 117 SER A C 1
ATOM 973 O O . SER A 1 117 ? 6.444 4.362 -12.283 1.00 95.62 117 SER A O 1
ATOM 975 N N . GLY A 1 118 ? 5.663 6.146 -11.189 1.00 92.38 118 GLY A N 1
ATOM 976 C CA . GLY A 1 118 ? 6.465 7.141 -11.907 1.00 92.38 118 GLY A CA 1
ATOM 977 C C . GLY A 1 118 ? 7.812 7.442 -11.254 1.00 92.38 118 GLY A C 1
ATOM 978 O O . GLY A 1 118 ? 8.678 8.066 -11.869 1.00 92.38 118 GLY A O 1
ATOM 979 N N . VAL A 1 119 ? 7.995 6.974 -10.020 1.00 89.50 119 VAL A N 1
ATOM 980 C CA . VAL A 1 119 ? 9.191 7.196 -9.207 1.00 89.50 119 VAL A CA 1
ATOM 981 C C . VAL A 1 119 ? 10.171 6.025 -9.347 1.00 89.50 119 VAL A C 1
ATOM 983 O O . VAL A 1 119 ? 10.729 5.809 -10.425 1.00 89.50 119 VAL A O 1
ATOM 986 N N . ILE A 1 120 ? 10.431 5.273 -8.277 1.00 90.69 120 ILE A N 1
ATOM 987 C CA . ILE A 1 120 ? 11.465 4.241 -8.251 1.00 90.69 120 ILE A CA 1
ATOM 988 C C . ILE A 1 120 ? 11.187 3.081 -9.216 1.00 90.69 120 ILE A C 1
ATOM 990 O O . ILE A 1 120 ? 12.126 2.603 -9.848 1.00 90.69 120 ILE A O 1
ATOM 994 N N . VAL A 1 121 ? 9.931 2.652 -9.401 1.00 94.00 121 VAL A N 1
ATOM 995 C CA . VAL A 1 121 ? 9.628 1.448 -10.201 1.00 94.00 121 VAL A CA 1
ATOM 996 C C . VAL A 1 121 ? 9.977 1.670 -11.671 1.00 94.00 121 VAL A C 1
ATOM 998 O O . VAL A 1 121 ? 10.735 0.896 -12.250 1.00 94.00 121 VAL A O 1
ATOM 1001 N N . ASN A 1 122 ? 9.521 2.777 -12.264 1.00 94.62 122 ASN A N 1
ATOM 1002 C CA . ASN A 1 122 ? 9.842 3.109 -13.654 1.00 94.62 122 ASN A CA 1
ATOM 1003 C C . ASN A 1 122 ? 11.342 3.355 -13.891 1.00 94.62 122 ASN A C 1
ATOM 1005 O O . ASN A 1 122 ? 11.809 3.161 -15.014 1.00 94.62 122 ASN A O 1
ATOM 1009 N N . ARG A 1 123 ? 12.101 3.769 -12.866 1.00 91.75 123 ARG A N 1
ATOM 1010 C CA . ARG A 1 123 ? 13.566 3.909 -12.953 1.00 91.75 123 ARG A CA 1
ATOM 1011 C C . ARG A 1 123 ? 14.278 2.558 -12.933 1.00 91.75 123 ARG A C 1
ATOM 1013 O O . ARG A 1 123 ? 15.253 2.390 -13.653 1.00 91.75 123 ARG A O 1
ATOM 1020 N N . LEU A 1 124 ? 13.798 1.618 -12.118 1.00 93.69 124 LEU A N 1
ATOM 1021 C CA . LEU A 1 124 ? 14.380 0.278 -11.995 1.00 93.69 124 LEU A CA 1
ATOM 1022 C C . LEU A 1 124 ? 14.014 -0.650 -13.153 1.00 93.69 124 LEU A C 1
ATOM 1024 O O . LEU A 1 124 ? 14.762 -1.580 -13.449 1.00 93.69 124 LEU A O 1
ATOM 1028 N N . LEU A 1 125 ? 12.905 -0.372 -13.837 1.00 94.25 125 LEU A N 1
ATOM 1029 C CA . LEU A 1 125 ? 12.673 -0.854 -15.193 1.00 94.25 125 LEU A CA 1
ATOM 1030 C C . LEU A 1 125 ? 13.590 -0.069 -16.146 1.00 94.25 125 LEU A C 1
ATOM 1032 O O . LEU A 1 125 ? 13.184 0.927 -16.761 1.00 94.25 125 LEU A O 1
ATOM 1036 N N . ASP A 1 126 ? 14.852 -0.509 -16.210 1.00 93.19 126 ASP A N 1
ATOM 1037 C CA . ASP A 1 126 ? 15.903 0.052 -17.064 1.00 93.19 126 ASP A CA 1
ATOM 1038 C C . ASP A 1 126 ? 15.474 0.072 -18.541 1.00 93.19 126 ASP A C 1
ATOM 1040 O O . ASP A 1 126 ? 14.656 -0.740 -18.959 1.00 93.19 126 ASP A O 1
ATOM 1044 N N . LYS A 1 127 ? 16.008 0.980 -19.362 1.00 89.56 127 LYS A N 1
ATOM 1045 C CA . LYS A 1 127 ? 15.594 1.106 -20.771 1.00 89.56 127 LYS A CA 1
ATOM 1046 C C . LYS A 1 127 ? 15.974 -0.102 -21.636 1.00 89.56 127 LYS A C 1
ATOM 1048 O O . LYS A 1 127 ? 15.247 -0.380 -22.589 1.00 89.56 127 LYS A O 1
ATOM 1053 N N . LYS A 1 128 ? 17.069 -0.794 -21.311 1.00 88.19 128 LYS A N 1
ATOM 1054 C CA . LYS A 1 128 ? 17.622 -1.942 -22.050 1.00 88.19 128 LYS A CA 1
ATOM 1055 C C . LYS A 1 128 ? 17.199 -3.296 -21.473 1.00 88.19 128 LYS A C 1
ATOM 1057 O O . LYS A 1 128 ? 17.568 -4.332 -22.011 1.00 88.19 128 LYS A O 1
ATOM 1062 N N . GLY A 1 129 ? 16.430 -3.316 -20.384 1.00 86.88 129 GLY A N 1
ATOM 1063 C CA . GLY A 1 129 ? 15.998 -4.566 -19.744 1.00 86.88 129 GLY A CA 1
ATOM 1064 C C . GLY A 1 129 ? 17.038 -5.195 -18.822 1.00 86.88 129 GLY A C 1
ATOM 1065 O O . GLY A 1 129 ? 16.881 -6.348 -18.408 1.00 86.88 129 GLY A O 1
ATOM 1066 N N . GLU A 1 130 ? 18.070 -4.436 -18.456 1.00 90.31 130 GLU A N 1
ATOM 1067 C CA . GLU A 1 130 ? 19.085 -4.825 -17.479 1.00 90.31 130 GLU A CA 1
ATOM 1068 C C . GLU A 1 130 ? 18.545 -4.618 -16.052 1.00 90.31 130 GLU A C 1
ATOM 1070 O O . GLU A 1 130 ? 18.805 -3.623 -15.376 1.00 90.31 130 GLU A O 1
ATOM 1075 N N . LEU A 1 131 ? 17.724 -5.563 -15.587 1.00 90.75 131 LEU A N 1
ATOM 1076 C CA . LEU A 1 131 ? 17.026 -5.476 -14.298 1.00 90.75 131 LEU A CA 1
ATOM 1077 C C . LEU A 1 131 ? 17.938 -5.813 -13.103 1.00 90.75 131 LEU A C 1
ATOM 1079 O O . LEU A 1 131 ? 17.775 -6.852 -12.462 1.00 90.75 131 LEU A O 1
ATOM 1083 N N . GLY A 1 132 ? 18.865 -4.915 -12.753 1.00 88.44 132 GLY A N 1
ATOM 1084 C CA . GLY A 1 132 ? 19.811 -5.098 -11.635 1.00 88.44 132 GLY A CA 1
ATOM 1085 C C . GLY A 1 132 ? 19.171 -5.263 -10.244 1.00 88.44 132 GLY A C 1
ATOM 1086 O O . GLY A 1 132 ? 19.824 -5.725 -9.312 1.00 88.44 132 GLY A O 1
ATOM 1087 N N . PHE A 1 133 ? 17.885 -4.928 -10.100 1.00 91.62 133 PHE A N 1
ATOM 1088 C CA . PHE A 1 133 ? 17.103 -5.082 -8.866 1.00 91.62 133 PHE A CA 1
ATOM 1089 C C . PHE A 1 133 ? 15.900 -6.018 -9.052 1.00 91.62 133 PHE A C 1
ATOM 1091 O O . PHE A 1 133 ? 14.845 -5.803 -8.449 1.00 91.62 133 PHE A O 1
ATOM 1098 N N . SER A 1 134 ? 16.056 -7.055 -9.881 1.00 93.81 134 SER A N 1
ATOM 1099 C CA . SER A 1 134 ? 15.010 -8.032 -10.216 1.00 93.81 134 SER A CA 1
ATOM 1100 C C . SER A 1 134 ? 14.246 -8.533 -8.992 1.00 93.81 134 SER A C 1
ATOM 1102 O O . SER A 1 134 ? 13.030 -8.403 -8.967 1.00 93.81 134 SER A O 1
ATOM 1104 N N . LYS A 1 135 ? 14.933 -8.964 -7.926 1.00 95.56 135 LYS A N 1
ATOM 1105 C CA . LYS A 1 135 ? 14.278 -9.477 -6.710 1.00 95.56 135 LYS A CA 1
ATOM 1106 C C . LYS A 1 135 ? 13.301 -8.481 -6.075 1.00 95.56 135 LYS A C 1
ATOM 1108 O O . LYS A 1 135 ? 12.241 -8.881 -5.608 1.00 95.56 135 LYS A O 1
ATOM 1113 N N . LYS A 1 136 ? 13.625 -7.181 -6.054 1.00 95.19 136 LYS A N 1
ATOM 1114 C CA . LYS A 1 136 ? 12.694 -6.175 -5.517 1.00 95.19 136 LYS A CA 1
ATOM 1115 C C . LYS A 1 136 ? 11.494 -5.958 -6.440 1.00 95.19 136 LYS A C 1
ATOM 1117 O O . LYS A 1 136 ? 10.393 -5.757 -5.946 1.00 95.19 136 LYS A O 1
ATOM 1122 N N . LEU A 1 137 ? 11.700 -6.014 -7.757 1.00 96.56 137 LEU A N 1
ATOM 1123 C CA . LEU A 1 137 ? 10.610 -5.940 -8.732 1.00 96.56 137 LEU A CA 1
ATOM 1124 C C . LEU A 1 137 ? 9.694 -7.168 -8.626 1.00 96.56 137 LEU A C 1
ATOM 1126 O O . LEU A 1 137 ? 8.478 -7.020 -8.671 1.00 96.56 137 LEU A O 1
ATOM 1130 N N . GLU A 1 138 ? 10.260 -8.359 -8.427 1.00 97.50 138 GLU A N 1
ATOM 1131 C CA . GLU A 1 138 ? 9.498 -9.592 -8.213 1.00 97.50 138 GLU A CA 1
ATOM 1132 C C . GLU A 1 138 ? 8.659 -9.526 -6.938 1.00 97.50 138 GLU A C 1
ATOM 1134 O O . GLU A 1 138 ? 7.483 -9.879 -6.967 1.00 97.50 138 GLU A O 1
ATOM 1139 N N . LEU A 1 139 ? 9.233 -9.028 -5.837 1.00 97.75 139 LEU A N 1
ATOM 1140 C CA . LEU A 1 139 ? 8.500 -8.809 -4.589 1.00 97.75 139 LEU A CA 1
ATOM 1141 C C . LEU A 1 139 ? 7.391 -7.766 -4.755 1.00 97.75 139 LEU A C 1
ATOM 1143 O O . LEU A 1 139 ? 6.280 -7.995 -4.296 1.00 97.75 139 LEU A O 1
ATOM 1147 N N . PHE A 1 140 ? 7.659 -6.654 -5.442 1.00 97.69 140 PHE A N 1
ATOM 1148 C CA . PHE A 1 140 ? 6.674 -5.595 -5.669 1.00 97.69 140 PHE A CA 1
ATOM 1149 C C . PHE A 1 140 ? 5.499 -6.050 -6.547 1.00 97.69 140 PHE A C 1
ATOM 1151 O O . PHE A 1 140 ? 4.345 -5.779 -6.223 1.00 97.69 140 PHE A O 1
ATOM 1158 N N . PHE A 1 141 ? 5.780 -6.741 -7.657 1.00 97.50 141 PHE A N 1
ATOM 1159 C CA . PHE A 1 141 ? 4.756 -7.194 -8.603 1.00 97.50 141 PHE A CA 1
ATOM 1160 C C . PHE A 1 141 ? 4.165 -8.570 -8.273 1.00 97.50 141 PHE A C 1
ATOM 1162 O O . PHE A 1 141 ? 3.181 -8.962 -8.900 1.00 97.50 141 PHE A O 1
ATOM 1169 N N . GLY A 1 142 ? 4.772 -9.336 -7.366 1.00 96.62 142 GLY A N 1
ATOM 1170 C CA . GLY A 1 142 ? 4.338 -10.699 -7.056 1.00 96.62 142 GLY A CA 1
ATOM 1171 C C . GLY A 1 142 ? 4.476 -11.674 -8.224 1.00 96.62 142 GLY A C 1
ATOM 1172 O O . GLY A 1 142 ? 3.657 -12.577 -8.378 1.00 96.62 142 GLY A O 1
ATOM 1173 N N . MET A 1 143 ? 5.461 -11.477 -9.102 1.00 97.00 143 MET A N 1
ATOM 1174 C CA . MET A 1 143 ? 5.669 -12.336 -10.271 1.00 97.00 143 MET A CA 1
ATOM 1175 C C . MET A 1 143 ? 7.142 -12.442 -10.650 1.00 97.00 143 MET A C 1
ATOM 1177 O O . MET A 1 143 ? 7.923 -11.552 -10.341 1.00 97.00 143 MET A O 1
ATOM 1181 N N . SER A 1 144 ? 7.504 -13.515 -11.354 1.00 97.25 144 SER A N 1
ATOM 1182 C CA . SER A 1 144 ? 8.873 -13.773 -11.817 1.00 97.25 144 SER A CA 1
ATOM 1183 C C . SER A 1 144 ? 9.412 -12.667 -12.727 1.00 97.25 144 SER A C 1
ATOM 1185 O O . SER A 1 144 ? 8.665 -12.127 -13.554 1.00 97.25 144 SER A O 1
ATOM 1187 N N . VAL A 1 145 ? 10.724 -12.447 -12.688 1.00 96.00 145 VAL A N 1
ATOM 1188 C CA . VAL A 1 145 ? 11.436 -11.484 -13.537 1.00 96.00 145 VAL A CA 1
ATOM 1189 C C . VAL A 1 145 ? 11.185 -11.690 -15.034 1.00 96.00 145 VAL A C 1
ATOM 1191 O O . VAL A 1 145 ? 11.095 -10.708 -15.766 1.00 96.00 145 VAL A O 1
ATOM 1194 N N . ASP A 1 146 ? 10.998 -12.925 -15.500 1.00 95.50 146 ASP A N 1
ATOM 1195 C CA . ASP A 1 146 ? 10.738 -13.202 -16.919 1.00 95.50 146 ASP A CA 1
ATOM 1196 C C . ASP A 1 146 ? 9.372 -12.674 -17.364 1.00 95.50 146 ASP A C 1
ATOM 1198 O O . ASP A 1 146 ? 9.250 -12.051 -18.418 1.00 95.50 146 ASP A O 1
ATOM 1202 N N . LYS A 1 147 ? 8.351 -12.814 -16.511 1.00 96.81 147 LYS A N 1
ATOM 1203 C CA . LYS A 1 147 ? 7.029 -12.216 -16.741 1.00 96.81 147 LYS A CA 1
ATOM 1204 C C . LYS A 1 147 ? 7.089 -10.688 -16.711 1.00 96.81 147 LYS A C 1
ATOM 1206 O O . LYS A 1 147 ? 6.432 -10.040 -17.520 1.00 96.81 147 LYS A O 1
ATOM 1211 N N . ILE A 1 148 ? 7.903 -10.108 -15.827 1.00 97.00 148 ILE A N 1
ATOM 1212 C CA . ILE A 1 148 ? 8.145 -8.657 -15.800 1.00 97.00 148 ILE A CA 1
ATOM 1213 C C . ILE A 1 148 ? 8.797 -8.217 -17.116 1.00 97.00 148 ILE A C 1
ATOM 1215 O O . ILE A 1 148 ? 8.334 -7.267 -17.743 1.00 97.00 148 ILE A O 1
ATOM 1219 N N . LYS A 1 149 ? 9.826 -8.933 -17.584 1.00 95.44 149 LYS A N 1
ATOM 1220 C CA . LYS A 1 149 ? 10.472 -8.645 -18.870 1.00 95.44 149 LYS A CA 1
ATOM 1221 C C . LYS A 1 149 ? 9.471 -8.703 -20.025 1.00 95.44 149 LYS A C 1
ATOM 1223 O O . LYS A 1 149 ? 9.410 -7.767 -20.811 1.00 95.44 149 LYS A O 1
ATOM 1228 N N . TYR A 1 150 ? 8.642 -9.742 -20.066 1.00 95.31 150 TYR A N 1
ATOM 1229 C CA . TYR A 1 150 ? 7.600 -9.904 -21.078 1.00 95.31 150 TYR A CA 1
ATOM 1230 C C . TYR A 1 150 ? 6.586 -8.746 -21.099 1.00 95.31 150 TYR A C 1
ATOM 1232 O O . TYR A 1 150 ? 6.170 -8.309 -22.165 1.00 95.31 150 TYR A O 1
ATOM 1240 N N . LEU A 1 151 ? 6.192 -8.228 -19.932 1.00 96.69 151 LEU A N 1
ATOM 1241 C CA . LEU A 1 151 ? 5.185 -7.165 -19.836 1.00 96.69 151 LEU A CA 1
ATOM 1242 C C . LEU A 1 151 ? 5.720 -5.767 -20.168 1.00 96.69 151 LEU A C 1
ATOM 1244 O O . LEU A 1 151 ? 4.947 -4.917 -20.607 1.00 96.69 151 LEU A O 1
ATOM 1248 N N . PHE A 1 152 ? 7.005 -5.509 -19.911 1.00 96.94 152 PHE A N 1
ATOM 1249 C CA . PHE A 1 152 ? 7.568 -4.154 -19.935 1.00 96.94 152 PHE A CA 1
ATOM 1250 C C . PHE A 1 152 ? 8.607 -3.911 -21.034 1.00 96.94 152 PHE A C 1
ATOM 1252 O O . PHE A 1 152 ? 9.093 -2.784 -21.152 1.00 96.94 152 PHE A O 1
ATOM 1259 N N . TYR A 1 153 ? 8.939 -4.912 -21.853 1.00 95.94 153 TYR A N 1
ATOM 1260 C CA . TYR A 1 153 ? 9.961 -4.788 -22.891 1.00 95.94 153 TYR A CA 1
ATOM 1261 C C . TYR A 1 153 ? 9.502 -5.344 -24.231 1.00 95.94 153 TYR A C 1
ATOM 1263 O O . TYR A 1 153 ? 8.953 -6.436 -24.317 1.00 95.94 153 TYR A O 1
ATOM 1271 N N . ASN A 1 154 ? 9.814 -4.596 -25.285 1.00 92.25 154 ASN A N 1
ATOM 1272 C CA . ASN A 1 154 ? 9.766 -5.078 -26.654 1.00 92.25 154 ASN A CA 1
ATOM 1273 C C . ASN A 1 154 ? 11.128 -5.672 -27.022 1.00 92.25 154 ASN A C 1
ATOM 1275 O O . ASN A 1 154 ? 12.169 -5.088 -26.702 1.00 92.25 154 ASN A O 1
ATOM 1279 N N . GLU A 1 155 ? 11.113 -6.791 -27.738 1.00 86.69 155 GLU A N 1
ATOM 1280 C CA . GLU A 1 155 ? 12.301 -7.408 -28.324 1.00 86.69 155 GLU A CA 1
ATOM 1281 C C . GLU A 1 155 ? 12.298 -7.141 -29.832 1.00 86.69 155 GLU A C 1
ATOM 1283 O O . GLU A 1 155 ? 11.303 -7.387 -30.518 1.00 86.69 155 GLU A O 1
ATOM 1288 N N . LYS A 1 156 ? 13.396 -6.593 -30.356 1.00 80.06 156 LYS A N 1
ATOM 1289 C CA . LYS A 1 156 ? 13.599 -6.388 -31.793 1.00 80.06 156 LYS A CA 1
ATOM 1290 C C . LYS A 1 156 ? 14.929 -6.999 -32.206 1.00 80.06 156 LYS A C 1
ATOM 1292 O O . LYS A 1 156 ? 15.934 -6.799 -31.532 1.00 80.06 156 LYS A O 1
ATOM 1297 N N . LYS A 1 157 ? 14.929 -7.703 -33.337 1.00 75.56 157 LYS A N 1
ATOM 1298 C CA . LYS A 1 157 ? 16.155 -8.127 -34.018 1.00 75.56 157 LYS A CA 1
ATOM 1299 C C . LYS A 1 157 ? 16.564 -7.018 -34.976 1.00 75.56 157 LYS A C 1
ATOM 1301 O O . LYS A 1 157 ? 15.836 -6.733 -35.927 1.00 75.56 157 LYS A O 1
ATOM 1306 N N . GLU A 1 158 ? 17.677 -6.355 -34.692 1.00 72.81 158 GLU A N 1
ATOM 1307 C CA . GLU A 1 158 ? 18.258 -5.347 -35.577 1.00 72.81 158 GLU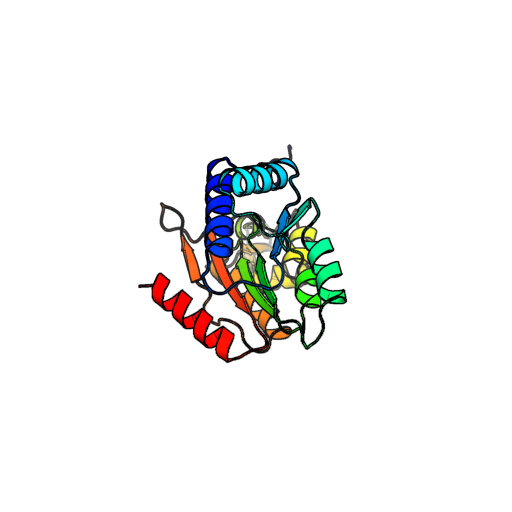 A CA 1
ATOM 1308 C C . GLU A 1 158 ? 19.450 -5.974 -36.309 1.00 72.81 158 GLU A C 1
ATOM 1310 O O . GLU A 1 158 ? 20.360 -6.522 -35.690 1.00 72.81 158 GLU A O 1
ATOM 1315 N N . LYS A 1 159 ? 19.446 -5.903 -37.646 1.00 70.69 159 LYS A N 1
ATOM 1316 C CA . LYS A 1 159 ? 20.631 -6.229 -38.446 1.00 70.69 159 LYS A CA 1
ATOM 1317 C C . LYS A 1 159 ? 21.625 -5.085 -38.320 1.00 70.69 159 LYS A C 1
ATOM 1319 O O . LYS A 1 159 ? 21.325 -3.966 -38.740 1.00 70.69 159 LYS A O 1
ATOM 1324 N N . THR A 1 160 ? 22.787 -5.362 -37.749 1.00 75.44 160 THR A N 1
ATOM 1325 C CA . THR A 1 160 ? 23.919 -4.438 -37.739 1.00 75.44 160 THR A CA 1
ATOM 1326 C C . THR A 1 160 ? 24.824 -4.708 -38.944 1.00 75.44 160 THR A C 1
ATOM 1328 O O . THR A 1 160 ? 24.601 -5.638 -39.719 1.00 75.44 160 THR A O 1
ATOM 1331 N N . LEU A 1 161 ? 25.843 -3.865 -39.134 1.00 77.62 161 LEU A N 1
ATOM 1332 C CA . LEU A 1 161 ? 26.853 -4.042 -40.186 1.00 77.62 161 LEU A CA 1
ATOM 1333 C C . LEU A 1 161 ? 27.652 -5.346 -40.043 1.00 77.62 161 LEU A C 1
ATOM 1335 O O . LEU A 1 161 ? 28.281 -5.764 -41.013 1.00 77.62 161 LEU A O 1
ATOM 1339 N N . PHE A 1 162 ? 27.643 -5.953 -38.854 1.00 78.56 162 PHE A N 1
ATOM 1340 C CA . PHE A 1 162 ? 28.496 -7.088 -38.527 1.00 78.56 162 PHE A CA 1
ATOM 1341 C C . PHE A 1 162 ? 27.706 -8.345 -38.153 1.00 78.56 162 PHE A C 1
ATOM 1343 O O . PHE A 1 162 ? 28.174 -9.414 -38.512 1.00 78.56 162 PHE A O 1
ATOM 1350 N N . ASP A 1 163 ? 26.515 -8.233 -37.542 1.00 76.19 163 ASP A N 1
ATOM 1351 C CA . ASP A 1 163 ? 25.688 -9.379 -37.118 1.00 76.19 163 ASP A CA 1
ATOM 1352 C C . ASP A 1 163 ? 24.201 -9.009 -36.884 1.00 76.19 163 ASP A C 1
ATOM 1354 O O . ASP A 1 163 ? 23.810 -7.840 -36.911 1.00 76.19 163 ASP A O 1
ATOM 1358 N N . GLU A 1 164 ? 23.345 -10.007 -36.627 1.00 76.25 164 GLU A N 1
ATOM 1359 C CA . GLU A 1 164 ? 22.001 -9.798 -36.063 1.00 76.25 164 GLU A CA 1
ATOM 1360 C C . GLU A 1 164 ? 22.081 -9.661 -34.535 1.00 76.25 164 GLU A C 1
ATOM 1362 O O . GLU A 1 164 ? 22.430 -10.613 -33.838 1.00 76.25 164 GLU A O 1
ATOM 1367 N N . GLU A 1 165 ? 21.722 -8.491 -34.002 1.00 76.44 165 GLU A N 1
ATOM 1368 C CA . GLU A 1 165 ? 21.683 -8.240 -32.558 1.00 76.44 165 GLU A CA 1
ATOM 1369 C C . GLU A 1 165 ? 20.238 -8.211 -32.037 1.00 76.44 165 GLU A C 1
ATOM 1371 O O . GLU A 1 165 ? 19.348 -7.566 -32.605 1.00 76.44 165 GLU A O 1
ATOM 1376 N N . GLU A 1 166 ? 19.997 -8.890 -30.914 1.00 76.94 166 GLU A N 1
ATOM 1377 C CA . GLU A 1 166 ? 18.742 -8.784 -30.170 1.00 76.94 166 GLU A CA 1
ATOM 1378 C C . GLU A 1 166 ? 18.782 -7.569 -29.244 1.00 76.94 166 GLU A C 1
ATOM 1380 O O . GLU A 1 166 ? 19.535 -7.511 -28.271 1.00 76.94 166 GLU A O 1
ATOM 1385 N N . LYS A 1 167 ? 17.923 -6.591 -29.529 1.00 81.75 167 LYS A N 1
ATOM 1386 C CA . LYS A 1 167 ? 17.817 -5.357 -28.763 1.00 81.75 167 LYS A CA 1
ATOM 1387 C C . LYS A 1 167 ? 16.513 -5.323 -27.991 1.00 81.75 167 LYS A C 1
ATOM 1389 O O . LYS A 1 167 ? 15.424 -5.488 -28.545 1.00 81.75 167 LYS A O 1
ATOM 1394 N N . LYS A 1 168 ? 16.633 -5.052 -26.695 1.00 86.25 168 LYS A N 1
ATOM 1395 C CA . LYS A 1 168 ? 15.497 -4.836 -25.802 1.00 86.25 168 LYS A CA 1
ATOM 1396 C C . LYS A 1 168 ? 15.273 -3.350 -25.605 1.00 86.25 168 LYS A C 1
ATOM 1398 O O . LYS A 1 168 ? 16.212 -2.589 -25.368 1.00 86.25 168 LYS A O 1
ATOM 1403 N N . SER A 1 169 ? 14.014 -2.944 -25.683 1.00 91.81 169 SER A N 1
ATOM 1404 C CA . SER A 1 169 ? 13.595 -1.576 -25.395 1.00 91.81 169 SER A CA 1
ATOM 1405 C C . SER A 1 169 ? 12.379 -1.593 -24.490 1.00 91.81 169 SER A C 1
ATOM 1407 O O . SER A 1 169 ? 11.407 -2.292 -24.784 1.00 91.81 169 SER A O 1
ATOM 1409 N N . LYS A 1 170 ? 12.417 -0.808 -23.414 1.00 94.38 170 LYS A N 1
ATOM 1410 C CA . LYS A 1 170 ? 11.253 -0.606 -22.550 1.00 94.38 170 LYS A CA 1
ATOM 1411 C C . LYS A 1 170 ? 10.061 -0.080 -23.355 1.00 94.38 170 LYS A C 1
ATOM 1413 O O . LYS A 1 170 ? 10.248 0.763 -24.229 1.00 94.38 170 LYS A O 1
ATOM 1418 N N . ILE A 1 171 ? 8.864 -0.569 -23.045 1.00 94.56 171 ILE A N 1
ATOM 1419 C CA . ILE A 1 171 ? 7.623 -0.120 -23.685 1.00 94.56 171 ILE A CA 1
ATOM 1420 C C . ILE A 1 171 ? 7.382 1.382 -23.491 1.00 94.56 171 ILE A C 1
ATOM 1422 O O . ILE A 1 171 ? 7.780 1.984 -22.483 1.00 94.56 171 ILE A O 1
ATOM 1426 N N . ASP A 1 172 ? 6.642 1.959 -24.432 1.00 89.88 172 ASP A N 1
ATOM 1427 C CA . ASP A 1 172 ? 6.060 3.286 -24.274 1.00 89.88 172 ASP A CA 1
ATOM 1428 C C . ASP A 1 172 ? 5.010 3.274 -23.148 1.00 89.88 172 ASP A C 1
ATOM 1430 O O . ASP A 1 172 ? 4.429 2.239 -22.823 1.00 89.88 172 ASP A O 1
ATOM 1434 N N . ASN A 1 173 ? 4.780 4.423 -22.503 1.00 92.06 173 ASN A N 1
ATOM 1435 C CA . ASN A 1 173 ? 3.822 4.569 -21.393 1.00 92.06 173 ASN A CA 1
ATOM 1436 C C . ASN A 1 173 ? 4.020 3.589 -20.215 1.00 92.06 173 ASN A C 1
ATOM 1438 O O . ASN A 1 173 ? 3.074 3.280 -19.489 1.00 92.06 173 ASN A O 1
ATOM 1442 N N . CYS A 1 174 ? 5.263 3.160 -19.962 1.00 95.25 174 CYS A N 1
ATOM 1443 C CA . CYS A 1 174 ? 5.614 2.238 -18.874 1.00 95.25 174 CYS A CA 1
ATOM 1444 C C . CYS A 1 174 ? 5.007 2.628 -17.509 1.00 95.25 174 CYS A C 1
ATOM 1446 O O . CYS A 1 174 ? 4.552 1.761 -16.771 1.00 95.25 174 CYS A O 1
ATOM 1448 N N . ILE A 1 175 ? 4.927 3.928 -17.189 1.00 96.44 175 ILE A N 1
ATOM 1449 C CA . ILE A 1 175 ? 4.347 4.404 -15.923 1.00 96.44 175 ILE A CA 1
ATOM 1450 C C . ILE A 1 175 ? 2.884 3.958 -15.762 1.00 96.44 175 ILE A C 1
ATOM 1452 O O . ILE A 1 175 ? 2.524 3.433 -14.710 1.00 96.44 175 ILE A O 1
ATOM 1456 N N . ALA A 1 176 ? 2.060 4.130 -16.798 1.00 96.62 176 ALA A N 1
ATOM 1457 C CA . ALA A 1 176 ? 0.671 3.680 -16.781 1.00 96.62 176 ALA A CA 1
ATOM 1458 C C . ALA A 1 176 ? 0.594 2.147 -16.721 1.00 96.62 176 ALA A C 1
ATOM 1460 O O . ALA A 1 176 ? -0.181 1.601 -15.939 1.00 96.62 176 ALA A O 1
ATOM 1461 N N . LYS A 1 177 ? 1.468 1.447 -17.463 1.00 97.50 177 LYS A N 1
ATOM 1462 C CA . LYS A 1 177 ? 1.506 -0.021 -17.448 1.00 97.50 177 LYS A CA 1
ATOM 1463 C C . LYS A 1 177 ? 1.853 -0.594 -16.071 1.00 97.50 177 LYS A C 1
ATOM 1465 O O . LYS A 1 177 ? 1.304 -1.622 -15.690 1.00 97.50 177 LYS A O 1
ATOM 1470 N N . ILE A 1 178 ? 2.731 0.061 -15.304 1.00 97.75 178 ILE A N 1
ATOM 1471 C CA . ILE A 1 178 ? 3.053 -0.352 -13.927 1.00 97.75 178 ILE A CA 1
ATOM 1472 C C . ILE A 1 178 ? 1.790 -0.341 -13.065 1.00 97.75 178 ILE A C 1
ATOM 1474 O O . ILE A 1 178 ? 1.524 -1.319 -12.368 1.00 97.75 178 ILE A O 1
ATOM 1478 N N . ALA A 1 179 ? 1.019 0.748 -13.124 1.00 97.50 179 ALA A N 1
ATOM 1479 C CA . ALA A 1 179 ? -0.219 0.873 -12.366 1.00 97.50 179 ALA A CA 1
ATOM 1480 C C . ALA A 1 179 ? -1.266 -0.151 -12.822 1.00 97.50 179 ALA A C 1
ATOM 1482 O O . ALA A 1 179 ? -1.834 -0.837 -11.980 1.00 97.50 179 ALA A O 1
ATOM 1483 N N . GLU A 1 180 ? -1.453 -0.317 -14.134 1.00 97.56 180 GLU A N 1
ATOM 1484 C CA . GLU A 1 180 ? -2.356 -1.316 -14.718 1.00 97.56 180 GLU A CA 1
ATOM 1485 C C . GLU A 1 180 ? -2.039 -2.728 -14.202 1.00 97.56 180 GLU A C 1
ATOM 1487 O O . GLU A 1 180 ? -2.907 -3.393 -13.645 1.00 97.56 180 GLU A O 1
ATOM 1492 N N . VAL A 1 181 ? -0.778 -3.169 -14.302 1.00 97.81 181 VAL A N 1
ATOM 1493 C CA . VAL A 1 181 ? -0.355 -4.502 -13.838 1.00 97.81 181 VAL A CA 1
ATOM 1494 C C . VAL A 1 181 ? -0.609 -4.679 -12.338 1.00 97.81 181 VAL A C 1
ATOM 1496 O O . VAL A 1 181 ? -1.029 -5.754 -11.907 1.00 97.81 181 VAL A O 1
ATOM 1499 N N . TYR A 1 182 ? -0.383 -3.634 -11.540 1.00 97.69 182 TYR A N 1
ATOM 1500 C CA . TYR A 1 182 ? -0.617 -3.676 -10.098 1.00 97.69 182 TYR A CA 1
ATOM 1501 C C . TYR A 1 182 ? -2.113 -3.766 -9.753 1.00 97.69 182 TYR A C 1
ATOM 1503 O O . TYR A 1 182 ? -2.509 -4.574 -8.914 1.00 97.69 182 TYR A O 1
ATOM 1511 N N . ILE A 1 183 ? -2.958 -2.985 -10.433 1.00 98.00 183 ILE A N 1
ATOM 1512 C CA . ILE A 1 183 ? -4.421 -3.028 -10.293 1.00 98.00 183 ILE A CA 1
ATOM 1513 C C . ILE A 1 183 ? -4.970 -4.395 -10.718 1.00 98.00 183 ILE A C 1
ATOM 1515 O O . ILE A 1 183 ? -5.792 -4.975 -10.009 1.00 98.00 183 ILE A O 1
ATOM 1519 N N . GLU A 1 184 ? -4.474 -4.962 -11.818 1.00 97.56 184 GLU A N 1
ATOM 1520 C CA . GLU A 1 184 ? -4.854 -6.306 -12.264 1.00 97.56 184 GLU A CA 1
ATOM 1521 C C . GLU A 1 184 ? -4.477 -7.385 -11.246 1.00 97.56 184 GLU A C 1
ATOM 1523 O O . GLU A 1 184 ? -5.229 -8.335 -11.028 1.00 97.56 184 GLU A O 1
ATOM 1528 N N . ASN A 1 185 ? -3.340 -7.238 -10.567 1.00 96.75 185 ASN A N 1
ATOM 1529 C CA . ASN A 1 185 ? -2.997 -8.120 -9.461 1.00 96.75 185 ASN A CA 1
ATOM 1530 C C . ASN A 1 185 ? -3.972 -7.947 -8.276 1.00 96.75 185 ASN A C 1
ATOM 1532 O O . ASN A 1 185 ? -4.421 -8.952 -7.722 1.00 96.75 185 ASN A O 1
ATOM 1536 N N . LEU A 1 186 ? -4.372 -6.716 -7.923 1.00 97.88 186 LEU A N 1
ATOM 1537 C CA . LEU A 1 186 ? -5.371 -6.466 -6.867 1.00 97.88 186 LEU A CA 1
ATOM 1538 C C . LEU A 1 186 ? -6.724 -7.108 -7.196 1.00 97.88 186 LEU A C 1
ATOM 1540 O O . LEU A 1 186 ? -7.330 -7.732 -6.323 1.00 97.88 186 LEU A O 1
ATOM 1544 N N . LYS A 1 187 ? -7.167 -7.051 -8.458 1.00 97.56 187 LYS A N 1
ATOM 1545 C CA . LYS A 1 187 ? -8.414 -7.689 -8.923 1.00 97.56 187 LYS A CA 1
ATOM 1546 C C . LYS A 1 187 ? -8.424 -9.213 -8.766 1.00 97.56 187 LYS A C 1
ATOM 1548 O O . LYS A 1 187 ? -9.491 -9.818 -8.712 1.00 97.56 187 LYS A O 1
ATOM 1553 N N . ARG A 1 188 ? -7.258 -9.863 -8.662 1.00 96.06 188 ARG A N 1
ATOM 1554 C CA . ARG A 1 188 ? -7.177 -11.316 -8.410 1.00 96.06 188 ARG A CA 1
ATOM 1555 C C . ARG A 1 188 ? -7.476 -11.694 -6.959 1.00 96.06 188 ARG A C 1
ATOM 1557 O O . ARG A 1 188 ? -7.760 -12.863 -6.689 1.00 96.06 188 ARG A O 1
ATOM 1564 N N . ILE A 1 189 ? -7.383 -10.744 -6.028 1.00 96.31 189 ILE A N 1
ATOM 1565 C CA . ILE A 1 189 ? -7.530 -10.996 -4.586 1.00 96.31 189 ILE A CA 1
ATOM 1566 C C . ILE A 1 189 ? -8.687 -10.221 -3.937 1.00 96.31 189 ILE A C 1
ATOM 1568 O O . ILE A 1 189 ? -9.208 -10.675 -2.918 1.00 96.31 189 ILE A O 1
ATOM 1572 N N . PHE A 1 190 ? -9.133 -9.114 -4.538 1.00 97.81 190 PHE A N 1
ATOM 1573 C CA . PHE A 1 190 ? -10.286 -8.325 -4.102 1.00 97.81 190 PHE A CA 1
ATOM 1574 C C . PHE A 1 190 ? -11.395 -8.336 -5.154 1.00 97.81 190 PHE A C 1
ATOM 1576 O O . PHE A 1 190 ? -11.131 -8.252 -6.352 1.00 97.81 190 PHE A O 1
ATOM 1583 N N . LYS A 1 191 ? -12.653 -8.395 -4.702 1.00 97.81 191 LYS A N 1
ATOM 1584 C CA . LYS A 1 191 ? -13.821 -8.433 -5.599 1.00 97.81 191 LYS A CA 1
ATOM 1585 C C . LYS A 1 191 ? -14.088 -7.100 -6.309 1.00 97.81 191 LYS A C 1
ATOM 1587 O O . LYS A 1 191 ? -14.627 -7.100 -7.413 1.00 97.81 191 LYS A O 1
ATOM 1592 N N . TYR A 1 192 ? -13.760 -5.980 -5.672 1.00 98.25 192 TYR A N 1
ATOM 1593 C CA . TYR A 1 192 ? -14.053 -4.639 -6.167 1.00 98.25 192 TYR A CA 1
ATOM 1594 C C . TYR A 1 192 ? -12.794 -3.779 -6.090 1.00 98.25 192 TYR A C 1
ATOM 1596 O O . TYR A 1 192 ? -12.288 -3.509 -5.004 1.00 98.25 192 TYR A O 1
ATOM 1604 N N . VAL A 1 193 ? -12.289 -3.346 -7.241 1.00 98.44 193 VAL A N 1
ATOM 1605 C CA . VAL A 1 193 ? -11.053 -2.562 -7.363 1.00 98.44 193 VAL A CA 1
ATOM 1606 C C . VAL A 1 193 ? -11.316 -1.383 -8.292 1.00 98.44 193 VAL A C 1
ATOM 1608 O O . VAL A 1 193 ? -12.132 -1.487 -9.208 1.00 98.44 193 VAL A O 1
ATOM 1611 N N . THR A 1 194 ? -10.658 -0.252 -8.054 1.00 97.12 194 THR A N 1
ATOM 1612 C CA . THR A 1 194 ? -10.711 0.898 -8.967 1.00 97.12 194 THR A CA 1
ATOM 1613 C C . THR A 1 194 ? -10.117 0.534 -10.320 1.00 97.12 194 THR A C 1
ATOM 1615 O O . THR A 1 194 ? -8.947 0.165 -10.389 1.00 97.12 194 THR A O 1
ATOM 1618 N N . GLU A 1 195 ? -10.904 0.691 -11.384 1.00 91.56 195 GLU A N 1
ATOM 1619 C CA . GLU A 1 195 ? -10.438 0.523 -12.767 1.00 91.56 195 GLU A CA 1
ATOM 1620 C C . GLU A 1 195 ? -9.414 1.599 -13.145 1.00 91.56 195 GLU A C 1
ATOM 1622 O O . GLU A 1 195 ? -8.347 1.302 -13.673 1.00 91.56 195 GLU A O 1
ATOM 1627 N N . GLU A 1 196 ? -9.713 2.852 -12.797 1.00 91.94 196 GLU A N 1
ATOM 1628 C CA . GLU A 1 196 ? -8.835 3.994 -13.032 1.00 91.94 196 GLU A CA 1
ATOM 1629 C C . GLU A 1 196 ? -8.337 4.572 -11.701 1.00 91.94 196 GLU A C 1
ATOM 1631 O O . GLU A 1 196 ? -9.027 5.408 -11.102 1.00 91.94 196 GLU A O 1
ATOM 1636 N N . PRO A 1 197 ? -7.151 4.167 -11.213 1.00 95.75 197 PRO A N 1
ATOM 1637 C CA . PRO A 1 197 ? -6.571 4.788 -10.030 1.00 95.75 197 PRO A CA 1
ATOM 1638 C C . PRO A 1 197 ? -6.290 6.280 -10.271 1.00 95.75 197 PRO A C 1
ATOM 1640 O O . PRO A 1 197 ? -6.037 6.722 -11.395 1.00 95.75 197 PRO A O 1
ATOM 1643 N N . LEU A 1 198 ? -6.318 7.075 -9.201 1.00 97.12 198 LEU A N 1
ATOM 1644 C CA . LEU A 1 198 ? -6.028 8.506 -9.276 1.00 97.12 198 LEU A CA 1
ATOM 1645 C C . LEU A 1 198 ? -4.544 8.722 -9.592 1.00 97.12 198 LEU A C 1
ATOM 1647 O O . LEU A 1 198 ? -3.676 8.269 -8.851 1.00 97.12 198 LEU A O 1
ATOM 1651 N N . ILE A 1 199 ? -4.248 9.449 -10.666 1.00 96.56 199 ILE A N 1
ATOM 1652 C CA . ILE A 1 199 ? -2.873 9.782 -11.046 1.00 96.56 199 ILE A CA 1
ATOM 1653 C C . ILE A 1 199 ? -2.435 11.019 -10.265 1.00 96.56 199 ILE A C 1
ATOM 1655 O O . ILE A 1 199 ? -3.061 12.074 -10.372 1.00 96.56 199 ILE A O 1
ATOM 1659 N N . LEU A 1 200 ? -1.348 10.899 -9.507 1.00 95.06 200 LEU A N 1
ATOM 1660 C CA . LEU A 1 200 ? -0.720 12.027 -8.827 1.00 95.06 200 LEU A CA 1
ATOM 1661 C C . LEU A 1 200 ? 0.475 12.514 -9.641 1.00 95.06 200 LEU A C 1
ATOM 1663 O O . 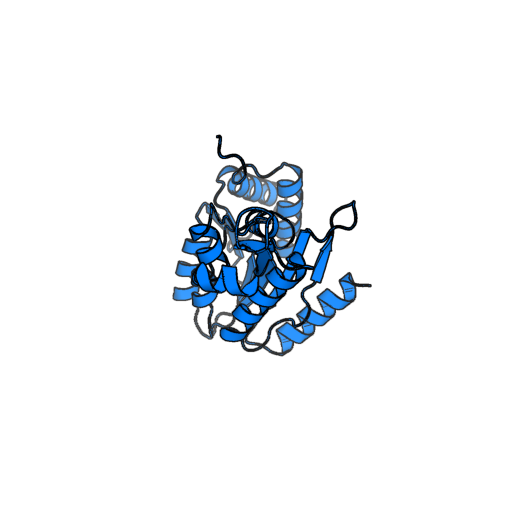LEU A 1 200 ? 1.318 11.718 -10.067 1.00 95.06 200 LEU A O 1
ATOM 1667 N N . TYR A 1 201 ? 0.552 13.827 -9.829 1.00 93.94 201 TYR A N 1
ATOM 1668 C CA . TYR A 1 201 ? 1.573 14.494 -10.629 1.00 93.94 201 TYR A CA 1
ATOM 1669 C C . TYR A 1 201 ? 2.498 15.321 -9.741 1.00 93.94 201 TYR A C 1
ATOM 1671 O O . TYR A 1 201 ? 2.088 15.842 -8.706 1.00 93.94 201 TYR A O 1
ATOM 1679 N N . ASN A 1 202 ? 3.752 15.472 -10.161 1.00 91.00 202 ASN A N 1
ATOM 1680 C CA . ASN A 1 202 ? 4.632 16.474 -9.567 1.00 91.00 202 ASN A CA 1
ATOM 1681 C C . ASN A 1 202 ? 4.348 17.881 -10.129 1.00 91.00 202 ASN A C 1
ATOM 1683 O O . ASN A 1 202 ? 3.559 18.066 -11.055 1.00 91.00 202 ASN A O 1
ATOM 1687 N N . THR A 1 203 ? 5.082 18.876 -9.630 1.00 89.19 203 THR A N 1
ATOM 1688 C CA . THR A 1 203 ? 5.001 20.280 -10.077 1.00 89.19 203 THR A CA 1
ATOM 1689 C C . THR A 1 203 ? 5.337 20.501 -11.557 1.00 89.19 203 THR A C 1
ATOM 1691 O O . THR A 1 203 ? 5.006 21.546 -12.107 1.00 89.19 203 THR A O 1
ATOM 1694 N N . LYS A 1 204 ? 5.974 19.529 -12.224 1.00 91.25 204 LYS A N 1
ATOM 1695 C CA . LYS A 1 204 ? 6.283 19.544 -13.665 1.00 91.25 204 LYS A CA 1
ATOM 1696 C C . LYS A 1 204 ? 5.261 18.763 -14.500 1.00 91.25 204 LYS A C 1
ATOM 1698 O O . LYS A 1 204 ? 5.541 18.454 -15.655 1.00 91.25 204 LYS A O 1
ATOM 1703 N N . ASN A 1 205 ? 4.110 18.419 -13.921 1.00 92.06 205 ASN A N 1
ATOM 1704 C CA . ASN A 1 205 ? 3.048 17.642 -14.558 1.00 92.06 205 ASN A CA 1
ATOM 1705 C C . ASN A 1 205 ? 3.497 16.249 -15.049 1.00 92.06 205 ASN A C 1
ATOM 1707 O O . ASN A 1 205 ? 3.003 15.733 -16.050 1.00 92.06 205 ASN A O 1
ATOM 1711 N N . VAL A 1 206 ? 4.448 15.623 -14.346 1.00 91.38 206 VAL A N 1
ATOM 1712 C CA . VAL A 1 206 ? 4.873 14.240 -14.609 1.00 91.38 206 VAL A CA 1
ATOM 1713 C C . VAL A 1 206 ? 4.185 13.305 -13.609 1.00 91.38 206 VAL A C 1
ATOM 1715 O O . VAL A 1 206 ? 4.288 13.569 -12.406 1.00 91.38 206 VAL A O 1
ATOM 1718 N N . PRO A 1 207 ? 3.531 12.213 -14.058 1.00 94.56 207 PRO A N 1
ATOM 1719 C CA . PRO A 1 207 ? 2.964 11.209 -13.162 1.00 94.56 207 PRO A CA 1
ATOM 1720 C C . PRO A 1 207 ? 4.035 10.622 -12.238 1.00 94.56 207 PRO A C 1
ATOM 1722 O O . PRO A 1 207 ? 5.056 10.120 -12.714 1.00 94.56 207 PRO A O 1
ATOM 1725 N N . ILE A 1 208 ? 3.800 10.664 -10.928 1.00 94.44 208 ILE A N 1
ATOM 1726 C CA . ILE A 1 208 ? 4.704 10.125 -9.901 1.00 94.44 208 ILE A CA 1
ATOM 1727 C C . ILE A 1 208 ? 4.122 8.887 -9.221 1.00 94.44 208 ILE A C 1
ATOM 1729 O O . ILE A 1 208 ? 4.840 7.899 -9.047 1.00 94.44 208 ILE A O 1
ATOM 1733 N N . TYR A 1 209 ? 2.823 8.901 -8.930 1.00 96.12 209 TYR A N 1
ATOM 1734 C CA . TYR A 1 209 ? 2.127 7.816 -8.251 1.00 96.12 209 TYR A CA 1
ATOM 1735 C C . TYR A 1 209 ? 0.755 7.563 -8.873 1.00 96.12 209 TYR A C 1
ATOM 1737 O O . TYR A 1 209 ? 0.163 8.460 -9.475 1.00 96.12 209 TYR A O 1
ATOM 1745 N N . HIS A 1 210 ? 0.245 6.349 -8.685 1.00 97.38 210 HIS A N 1
ATOM 1746 C CA . HIS A 1 210 ? -1.168 6.033 -8.881 1.00 97.38 210 HIS A CA 1
ATOM 1747 C C . HIS A 1 210 ? -1.760 5.613 -7.541 1.00 97.38 210 HIS A C 1
ATOM 1749 O O . HIS A 1 210 ? -1.229 4.721 -6.888 1.00 97.38 210 HIS A O 1
ATOM 1755 N N . PHE A 1 211 ? -2.849 6.244 -7.127 1.00 97.44 211 PHE A N 1
ATOM 1756 C CA . PHE A 1 211 ? -3.535 5.928 -5.885 1.00 97.44 211 PHE A CA 1
ATOM 1757 C C . PHE A 1 211 ? -4.729 5.022 -6.185 1.00 97.44 211 PHE A C 1
ATOM 1759 O O . PHE A 1 211 ? -5.716 5.451 -6.790 1.00 97.44 211 PHE A O 1
ATOM 1766 N N . GLY A 1 212 ? -4.581 3.744 -5.838 1.00 97.81 212 GLY A N 1
ATOM 1767 C CA . GLY A 1 212 ? -5.561 2.696 -6.108 1.00 97.81 212 GLY A CA 1
ATOM 1768 C C . GLY A 1 212 ? -6.351 2.306 -4.866 1.00 97.81 212 GLY A C 1
ATOM 1769 O O . GLY A 1 212 ? -5.868 2.448 -3.740 1.00 97.81 212 GLY A O 1
ATOM 1770 N N . PHE A 1 213 ? -7.551 1.773 -5.090 1.00 98.56 213 PHE A N 1
ATOM 1771 C CA . PHE A 1 213 ? -8.410 1.240 -4.038 1.00 98.56 213 PHE A CA 1
ATOM 1772 C C . PHE A 1 213 ? -8.870 -0.183 -4.354 1.00 98.56 213 PHE A C 1
ATOM 1774 O O . PHE A 1 213 ? -9.211 -0.492 -5.498 1.00 98.56 213 PHE A O 1
ATOM 1781 N N . ALA A 1 214 ? -8.929 -1.033 -3.330 1.00 98.44 214 ALA A N 1
ATOM 1782 C CA . ALA A 1 214 ? -9.406 -2.406 -3.420 1.00 98.44 214 ALA A CA 1
ATOM 1783 C C . ALA A 1 214 ? -10.217 -2.804 -2.177 1.00 98.44 214 ALA A C 1
ATOM 1785 O O . ALA A 1 214 ? -9.864 -2.459 -1.053 1.00 98.44 214 ALA A O 1
ATOM 1786 N N . SER A 1 215 ? -11.314 -3.535 -2.372 1.00 98.19 215 SER A N 1
ATOM 1787 C CA . SER A 1 215 ? -12.201 -3.983 -1.298 1.00 98.19 215 SER A CA 1
ATOM 1788 C C . SER A 1 215 ? -13.022 -5.212 -1.700 1.00 98.19 215 SER A C 1
ATOM 1790 O O . SER A 1 215 ? -13.204 -5.526 -2.877 1.00 98.19 215 SER A O 1
ATOM 1792 N N . ASN A 1 216 ? -13.576 -5.904 -0.705 1.00 96.06 216 ASN A N 1
ATOM 1793 C CA . ASN A 1 216 ? -14.615 -6.923 -0.892 1.00 96.06 216 ASN A CA 1
ATOM 1794 C C . ASN A 1 216 ? -16.044 -6.370 -0.698 1.00 96.06 216 ASN A C 1
ATOM 1796 O O . ASN A 1 216 ? -17.019 -7.119 -0.775 1.00 96.06 216 ASN A O 1
ATOM 1800 N N . ASN A 1 217 ? -16.184 -5.053 -0.510 1.00 96.25 217 ASN A N 1
ATOM 1801 C CA . ASN A 1 217 ? -17.441 -4.331 -0.347 1.00 96.25 217 ASN A CA 1
ATOM 1802 C C . ASN A 1 217 ? -17.710 -3.386 -1.535 1.00 96.25 217 ASN A C 1
ATOM 1804 O O . ASN A 1 217 ? -16.970 -2.436 -1.789 1.00 96.25 217 ASN A O 1
ATOM 1808 N N . GLN A 1 218 ? -18.826 -3.603 -2.238 1.00 96.88 218 GLN A N 1
ATOM 1809 C CA . GLN A 1 218 ? -19.190 -2.802 -3.411 1.00 96.88 218 GLN A CA 1
ATOM 1810 C C . GLN A 1 218 ? -19.466 -1.334 -3.060 1.00 96.88 218 GLN A C 1
ATOM 1812 O O . GLN A 1 218 ? -19.161 -0.438 -3.846 1.00 96.88 218 GLN A O 1
ATOM 1817 N N . THR A 1 219 ? -20.052 -1.073 -1.888 1.00 97.56 219 THR A N 1
ATOM 1818 C CA . THR A 1 219 ? -20.343 0.292 -1.432 1.00 97.56 219 THR A CA 1
ATOM 1819 C C . THR A 1 219 ? -19.053 1.067 -1.194 1.00 97.56 219 THR A C 1
ATOM 1821 O O . THR A 1 219 ? -18.980 2.239 -1.554 1.00 97.56 219 THR A O 1
ATOM 1824 N N . ALA A 1 220 ? -18.017 0.404 -0.675 1.00 97.44 220 ALA A N 1
ATOM 1825 C CA . ALA A 1 220 ? -16.717 1.024 -0.461 1.00 97.44 220 ALA A CA 1
ATOM 1826 C C . ALA A 1 220 ? -16.077 1.458 -1.792 1.00 97.44 220 ALA A C 1
ATOM 1828 O O . ALA A 1 220 ? -15.631 2.597 -1.903 1.00 97.44 220 ALA A O 1
ATOM 1829 N N . LEU A 1 221 ? -16.149 0.624 -2.842 1.00 98.00 221 LEU A N 1
ATO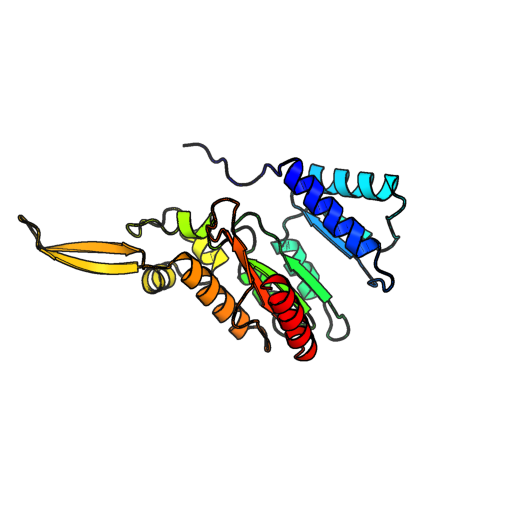M 1830 C CA . LEU A 1 221 ? -15.679 1.011 -4.182 1.00 98.00 221 LEU A CA 1
ATOM 1831 C C . LEU A 1 221 ? -16.453 2.212 -4.747 1.00 98.00 221 LEU A C 1
ATOM 1833 O O . LEU A 1 221 ? -15.850 3.112 -5.326 1.00 98.00 221 LEU A O 1
ATOM 1837 N N . LYS A 1 222 ? -17.781 2.260 -4.569 1.00 97.81 222 LYS A N 1
ATOM 1838 C CA . LYS A 1 222 ? -18.584 3.412 -5.019 1.00 97.81 222 LYS A CA 1
ATOM 1839 C C . LYS A 1 222 ? -18.123 4.710 -4.351 1.00 97.81 222 LYS A C 1
ATOM 1841 O O . LYS A 1 222 ? -17.974 5.718 -5.035 1.00 97.81 222 LYS A O 1
ATOM 1846 N N . ILE A 1 223 ? -17.870 4.672 -3.042 1.00 97.12 223 ILE A N 1
ATOM 1847 C CA . ILE A 1 223 ? -17.349 5.819 -2.286 1.00 97.12 223 ILE A CA 1
ATOM 1848 C C . ILE A 1 223 ? -15.944 6.189 -2.779 1.00 97.12 223 ILE A C 1
ATOM 1850 O O . ILE A 1 223 ? -15.677 7.361 -3.033 1.00 97.12 223 ILE A O 1
ATOM 1854 N N . ALA A 1 224 ? -15.063 5.205 -2.972 1.00 97.44 224 ALA A N 1
ATOM 1855 C CA . ALA A 1 224 ? -13.714 5.432 -3.482 1.00 97.44 224 ALA A CA 1
ATOM 1856 C C . ALA A 1 224 ? -13.720 6.124 -4.854 1.00 97.44 224 ALA A C 1
ATOM 1858 O O . ALA A 1 224 ? -13.015 7.115 -5.042 1.00 97.44 224 ALA A O 1
ATOM 1859 N N . ASN A 1 225 ? -14.574 5.679 -5.778 1.00 96.62 225 ASN A N 1
ATOM 1860 C CA . ASN A 1 225 ? -14.724 6.313 -7.088 1.00 96.62 225 ASN A CA 1
ATOM 1861 C C . ASN A 1 225 ? -15.215 7.762 -6.971 1.00 96.62 225 ASN A C 1
ATOM 1863 O O . ASN A 1 225 ? -14.654 8.640 -7.618 1.00 96.62 225 ASN A O 1
ATOM 1867 N N . GLN A 1 226 ? -16.187 8.045 -6.096 1.00 96.25 226 GLN A N 1
ATOM 1868 C CA . GLN A 1 226 ? -16.645 9.421 -5.851 1.00 96.25 226 GLN A CA 1
ATOM 1869 C C . GLN A 1 226 ? -15.525 10.323 -5.313 1.00 96.25 226 GLN A C 1
ATOM 1871 O O . GLN A 1 226 ? -15.428 11.487 -5.705 1.00 96.25 226 GLN A O 1
ATOM 1876 N N . ILE A 1 227 ? -14.670 9.798 -4.427 1.00 95.06 227 ILE A N 1
ATOM 1877 C CA . ILE A 1 227 ? -13.499 10.521 -3.914 1.00 95.06 227 ILE A CA 1
ATOM 1878 C C . ILE A 1 227 ? -12.524 10.822 -5.061 1.00 95.06 227 ILE A C 1
ATOM 1880 O O . ILE A 1 227 ? -12.118 11.972 -5.224 1.00 95.06 227 ILE A O 1
ATOM 1884 N N . ILE A 1 228 ? -12.190 9.820 -5.879 1.00 94.62 228 ILE A N 1
ATOM 1885 C CA . ILE A 1 228 ? -11.272 9.965 -7.019 1.00 94.62 228 ILE A CA 1
ATOM 1886 C C . ILE A 1 228 ? -11.811 10.980 -8.035 1.00 94.62 228 ILE A C 1
ATOM 1888 O O . ILE A 1 228 ? -11.086 11.886 -8.442 1.00 94.62 228 ILE A O 1
ATOM 1892 N N . GLU A 1 229 ? -13.083 10.870 -8.418 1.00 93.81 229 GLU A N 1
ATOM 1893 C CA . GLU A 1 229 ? -13.737 11.790 -9.354 1.00 93.81 229 GLU A CA 1
ATOM 1894 C C . GLU A 1 229 ? -13.746 13.228 -8.842 1.00 93.81 229 GLU A C 1
ATOM 1896 O O . GLU A 1 229 ? -13.556 14.163 -9.618 1.00 93.81 229 GLU A O 1
ATOM 1901 N N . ARG A 1 230 ? -13.949 13.420 -7.534 1.00 93.69 230 ARG A N 1
ATOM 1902 C CA . ARG A 1 230 ? -13.926 14.748 -6.924 1.00 93.69 230 ARG A CA 1
ATOM 1903 C C . ARG A 1 230 ? -12.537 15.383 -6.963 1.00 93.69 230 ARG A C 1
ATOM 1905 O O . ARG A 1 230 ? -12.469 16.597 -7.070 1.00 93.69 230 ARG A O 1
ATOM 1912 N N . ILE A 1 231 ? -11.469 14.593 -6.861 1.00 90.06 231 ILE A N 1
ATOM 1913 C CA . ILE A 1 231 ? -10.084 15.093 -6.908 1.00 90.06 231 ILE A CA 1
ATOM 1914 C C . ILE A 1 231 ? -9.624 15.344 -8.353 1.00 90.06 231 ILE A C 1
ATOM 1916 O O . ILE A 1 231 ? -8.798 16.218 -8.587 1.00 90.06 231 ILE A O 1
ATOM 1920 N N . LYS A 1 232 ? -10.155 14.591 -9.327 1.00 84.69 232 LYS A N 1
ATOM 1921 C CA . LYS A 1 232 ? -9.881 14.806 -10.759 1.00 84.69 232 LYS A CA 1
ATOM 1922 C C . LYS A 1 232 ? -10.484 16.117 -11.304 1.00 84.69 232 LYS A C 1
ATOM 1924 O O . LYS A 1 232 ? -10.042 16.559 -12.361 1.00 84.69 232 LYS A O 1
ATOM 1929 N N . LYS A 1 233 ? -11.507 16.675 -10.645 1.00 62.22 233 LYS A N 1
ATOM 1930 C CA . LYS A 1 233 ? -12.169 17.942 -11.013 1.00 62.22 233 LYS A CA 1
ATOM 1931 C C . LYS A 1 233 ? -11.420 19.145 -10.460 1.00 62.22 233 LYS A C 1
ATOM 1933 O O . LYS A 1 233 ? -11.320 20.133 -11.215 1.00 62.22 233 LYS A O 1
#

Secondary structure (DSSP, 8-state):
----SSS---HHHHHHHHHHHHHHHT-SSPPS-EEEEES-HHHHHHHHHHHHHTT---TTEEEEES-HHHHHHHHHHH--TT--EEEEE--SSTTS-HHHHHTTTTSSEEEEEEE-IIIIIHHHS-TT---TTHHHHHHHHTS-HHHHHHHHEEEEEEE-SSSEEEEEEEPTTHHHHHHHHHHHHHHTT-SEE-SSPEEEE-TTS-EEEEEEEEES-HHHHHHHHHHHHHHH-

pLDDT: mean 90.53, std 11.97, range [28.12, 98.56]

Radius of gyration: 19.88 Å; chains: 1; bounding box: 49×34×65 Å

Foldseek 3Di:
DDDDDDDDDDPVNLVVVLVVVLVQLPDPDHDPAAEDEDQDPVSLVVSVVVCVVVVSDDPRYHRYNDQPLVVLLVVLVVADQVDAEEEEAEDPALSQFLVSVLSCFPTNYKYKYKAQLQHPLVVCCPFFLPNPPQVSNCRSLVHHSVVVQVQFWDWDFDQDPVGTDITIGGDPPSSVSSVQSNQVSLVVRAVAKDPAFAFDADPVRGTRIGIIIGGNDPVSNVVVVVVSVVVVD